Protein AF-A0A3A8YW70-F1 (afdb_monomer_lite)

pLDDT: mean 82.53, std 12.44, range [37.22, 94.88]

Sequence (186 aa):
MQHTHFVSVAGLVTNETGEVLLIKSPNRGWEYPGGMVEVGESLEIALYREIQEETGWFVKETVILDGGNVKIIAYEDRYRDDLIFMILEAKNALGRVPGLNNDLLDIKKNYMENGDMFWLAVDENDRVIGSVGYRSIDGTDEVWLHRLFVKYNHKHEGIGTQLLRTAEAYIKQIGKKTIKIHLGTP

Radius of gyration: 20.73 Å; chains: 1; bounding box: 55×36×53 Å

Foldseek 3Di:
DDDPDWDKAFDFDADPVGDTDWAQDPVPGTGTFITTADPPHDNVRRHQVRCCVRPVDGDPDDDDQLDAPKDKDWDDPVCLVLLLVQVQQQCVVVVHDDDDDVCSNCVCVNAVVQVWTKIFIAGPVRGTQWIKTWADDPPALEIEIDRTTGRPVSPSSCPSVVRVVVRVVVSVVVPRDYYDYDPDDD

Secondary structure (DSSP, 8-state):
---S---B----EE-TT-PEE-EEETTTEEE-S--BPPTT--HHHHHHHHHHHHH-PPPS------SS-PEEEE--GGGHHHHHHHHHHHHHHTT---PPPGGGS-HHHHTGGGT--EEEEE-TTS-EEEEEEEEEPTTSSEEEEEEEEE-GGGTTSSHHHHHHHHHHHHHHHTT--EEEE-----

Structure (mmCIF, N/CA/C/O backbone):
data_AF-A0A3A8YW70-F1
#
_entry.id   AF-A0A3A8YW70-F1
#
loop_
_atom_site.group_PDB
_atom_site.id
_atom_site.type_symbol
_atom_site.label_atom_id
_atom_site.label_alt_id
_atom_site.label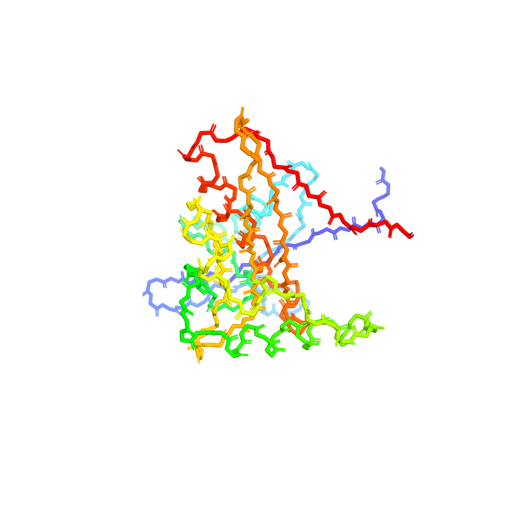_comp_id
_atom_site.label_asym_id
_atom_site.label_entity_id
_atom_site.label_seq_id
_atom_site.pdbx_PDB_ins_code
_atom_site.Cartn_x
_atom_site.Cartn_y
_atom_site.Cartn_z
_atom_site.occupancy
_atom_site.B_iso_or_equiv
_atom_site.auth_seq_id
_atom_site.auth_comp_id
_atom_site.auth_asym_id
_atom_site.auth_atom_id
_atom_site.pdbx_PDB_model_num
ATOM 1 N N . MET A 1 1 ? 34.831 7.210 2.796 1.00 44.62 1 MET A N 1
ATOM 2 C CA . MET A 1 1 ? 33.965 6.442 3.717 1.00 44.62 1 MET A CA 1
ATOM 3 C C . MET A 1 1 ? 33.545 5.174 2.994 1.00 44.62 1 MET A C 1
ATOM 5 O O . MET A 1 1 ? 33.254 5.255 1.812 1.00 44.62 1 MET A O 1
ATOM 9 N N . GLN A 1 2 ? 33.621 4.016 3.647 1.00 46.94 2 GLN A N 1
ATOM 10 C CA . GLN A 1 2 ? 33.307 2.716 3.047 1.00 46.94 2 GLN A CA 1
ATOM 11 C C . GLN A 1 2 ? 31.835 2.403 3.356 1.00 46.94 2 GLN A C 1
ATOM 13 O O . GLN A 1 2 ? 31.483 2.246 4.522 1.00 46.94 2 GLN A O 1
ATOM 18 N N . HIS A 1 3 ? 30.965 2.402 2.343 1.00 48.41 3 HIS A N 1
ATOM 19 C CA . HIS A 1 3 ? 29.540 2.107 2.519 1.00 48.41 3 HIS A CA 1
ATOM 20 C C . HIS A 1 3 ? 29.334 0.588 2.606 1.00 48.41 3 HIS A C 1
ATOM 22 O O . HIS A 1 3 ? 29.803 -0.148 1.743 1.00 48.41 3 HIS A O 1
ATOM 28 N N . THR A 1 4 ? 28.662 0.108 3.657 1.00 62.97 4 THR A N 1
ATOM 29 C CA . THR A 1 4 ? 28.400 -1.327 3.882 1.00 62.97 4 THR A CA 1
ATOM 30 C C . THR A 1 4 ? 27.242 -1.877 3.047 1.00 62.97 4 THR A C 1
ATOM 32 O O . THR A 1 4 ? 27.148 -3.089 2.900 1.00 62.97 4 THR A O 1
ATOM 35 N N . HIS A 1 5 ? 26.388 -1.015 2.484 1.00 70.81 5 HIS A N 1
ATOM 36 C CA . HIS A 1 5 ? 25.268 -1.382 1.612 1.00 70.81 5 HIS A CA 1
ATOM 37 C C . HIS A 1 5 ? 25.021 -0.266 0.588 1.00 70.81 5 HIS A C 1
ATOM 39 O O . HIS A 1 5 ? 25.242 0.907 0.898 1.00 70.81 5 HIS A O 1
ATOM 45 N N . PHE A 1 6 ? 24.546 -0.632 -0.602 1.00 79.69 6 PHE A N 1
ATOM 46 C CA . PHE A 1 6 ? 24.085 0.299 -1.630 1.00 79.69 6 PHE A CA 1
ATOM 47 C C . PHE A 1 6 ? 22.661 -0.062 -2.059 1.00 79.69 6 PHE A C 1
ATOM 49 O O . PHE A 1 6 ? 22.250 -1.219 -1.960 1.00 79.69 6 PHE A O 1
ATOM 56 N N . VAL A 1 7 ? 21.910 0.938 -2.511 1.00 83.56 7 VAL A N 1
ATOM 57 C CA . VAL A 1 7 ? 20.576 0.779 -3.101 1.00 83.56 7 VAL A CA 1
ATOM 58 C C . VAL A 1 7 ? 20.697 1.121 -4.580 1.00 83.56 7 VAL A C 1
ATOM 60 O O . VAL A 1 7 ? 21.421 2.051 -4.930 1.00 83.56 7 VAL A O 1
ATOM 63 N N . SER A 1 8 ? 20.018 0.374 -5.445 1.00 88.12 8 SER A N 1
ATOM 64 C CA . SER A 1 8 ? 20.001 0.619 -6.888 1.00 88.12 8 SER A CA 1
ATOM 65 C C . SER A 1 8 ? 18.578 0.676 -7.428 1.00 88.12 8 SER A C 1
ATOM 67 O O . SER A 1 8 ? 17.677 0.044 -6.873 1.00 88.12 8 SER A O 1
ATOM 69 N N . VAL A 1 9 ? 18.400 1.384 -8.536 1.00 88.94 9 VAL A N 1
ATOM 70 C CA . VAL A 1 9 ? 17.141 1.520 -9.279 1.00 88.94 9 VAL A CA 1
ATOM 71 C C . VAL A 1 9 ? 17.325 1.034 -10.716 1.00 88.94 9 VAL A C 1
ATOM 73 O O . VAL A 1 9 ? 18.433 1.074 -11.241 1.00 88.94 9 VAL A O 1
ATOM 76 N N . ALA A 1 10 ? 16.250 0.566 -11.350 1.00 90.31 10 ALA A N 1
ATOM 77 C CA . ALA A 1 10 ? 16.227 0.187 -12.763 1.00 90.31 10 ALA A CA 1
ATOM 78 C C . ALA A 1 10 ? 14.876 0.564 -13.385 1.00 90.31 10 ALA A C 1
ATOM 80 O O . ALA A 1 10 ? 13.839 0.418 -12.734 1.00 90.31 10 ALA A O 1
ATOM 81 N N . GLY A 1 11 ? 14.888 1.053 -14.626 1.00 88.81 11 GLY A N 1
ATOM 82 C CA . GLY A 1 11 ? 13.710 1.600 -15.300 1.00 88.81 11 GLY A CA 1
ATOM 83 C C . GLY A 1 11 ? 13.279 0.796 -16.519 1.00 88.81 11 GLY A C 1
ATOM 84 O O . GLY A 1 11 ? 14.028 0.676 -17.485 1.00 88.81 11 GLY A O 1
ATOM 85 N N . LEU A 1 12 ? 12.032 0.320 -16.523 1.00 89.06 12 LEU A N 1
ATOM 86 C CA . LEU A 1 12 ? 11.361 -0.135 -17.742 1.00 89.06 12 LEU A CA 1
ATOM 87 C C . LEU A 1 12 ? 10.753 1.083 -18.444 1.00 89.06 12 LEU A C 1
ATOM 89 O O . LEU A 1 12 ? 9.680 1.551 -18.068 1.00 89.06 12 LEU A O 1
ATOM 93 N N . VAL A 1 13 ? 11.439 1.604 -19.457 1.00 89.94 13 VAL A N 1
ATOM 94 C CA . VAL A 1 13 ? 10.969 2.767 -20.220 1.00 89.94 13 VAL A CA 1
ATOM 95 C C . VAL A 1 13 ? 10.385 2.294 -21.542 1.00 89.94 13 VAL A C 1
ATOM 97 O O . VAL A 1 13 ? 11.015 1.508 -22.250 1.00 89.94 13 VAL A O 1
ATOM 100 N N . THR A 1 14 ? 9.194 2.786 -21.880 1.00 89.94 14 THR A N 1
ATOM 101 C CA . THR A 1 14 ? 8.543 2.520 -23.167 1.00 89.94 14 THR A CA 1
ATOM 102 C C . THR A 1 14 ? 8.240 3.815 -23.905 1.00 89.94 14 THR A C 1
ATOM 104 O O . THR A 1 14 ? 8.029 4.858 -23.286 1.00 89.94 14 THR A O 1
ATOM 107 N N . ASN A 1 15 ? 8.245 3.763 -25.235 1.00 87.25 15 ASN A N 1
ATOM 108 C CA . ASN A 1 15 ? 7.716 4.844 -26.063 1.00 87.25 15 ASN A CA 1
ATOM 109 C C . ASN A 1 15 ? 6.218 4.638 -26.367 1.00 87.25 15 ASN A C 1
ATOM 111 O O . ASN A 1 15 ? 5.610 3.643 -25.974 1.00 87.25 15 ASN A O 1
ATOM 115 N N . GLU A 1 16 ? 5.622 5.573 -27.110 1.00 85.50 16 GLU A N 1
ATOM 116 C CA . GLU A 1 16 ? 4.197 5.548 -27.482 1.00 85.50 16 GLU A CA 1
ATOM 117 C C . GLU A 1 16 ? 3.803 4.330 -28.338 1.00 85.50 16 GLU A C 1
ATOM 119 O O . GLU A 1 16 ? 2.628 3.972 -28.399 1.00 85.50 16 GLU A O 1
ATOM 124 N N . THR A 1 17 ? 4.769 3.668 -28.981 1.00 90.62 17 THR A N 1
ATOM 125 C CA . THR A 1 17 ? 4.544 2.454 -29.778 1.00 90.62 17 THR A CA 1
ATOM 126 C C . THR A 1 17 ? 4.772 1.165 -28.984 1.00 90.62 17 THR A C 1
ATOM 128 O O . THR A 1 17 ? 4.646 0.078 -29.544 1.00 90.62 17 THR A O 1
ATOM 131 N N . GLY A 1 18 ? 5.085 1.265 -27.687 1.00 85.25 18 GLY A N 1
ATOM 132 C CA . GLY A 1 18 ? 5.322 0.125 -26.799 1.00 85.25 18 GLY A CA 1
ATOM 133 C C . GLY A 1 18 ? 6.709 -0.510 -26.932 1.00 85.25 18 GLY A C 1
ATOM 134 O O . GLY A 1 18 ? 6.926 -1.610 -26.426 1.00 85.25 18 GLY A O 1
ATOM 135 N N . GLU A 1 19 ? 7.654 0.148 -27.603 1.00 91.25 19 GLU A N 1
ATOM 136 C CA . GLU A 1 19 ? 9.036 -0.324 -27.692 1.00 91.25 19 GLU A CA 1
ATOM 137 C C . GLU A 1 19 ? 9.779 -0.007 -26.394 1.00 91.25 19 GLU A C 1
ATOM 139 O O . GLU A 1 19 ? 9.619 1.074 -25.827 1.00 91.25 19 GLU A O 1
ATOM 144 N N . VAL A 1 20 ? 10.603 -0.948 -25.936 1.00 92.75 20 VAL A N 1
ATOM 145 C CA . VAL A 1 20 ? 11.325 -0.850 -24.663 1.00 92.75 20 VAL A CA 1
ATOM 146 C C . VAL A 1 20 ? 12.726 -0.285 -24.882 1.00 92.75 20 VAL A C 1
ATOM 148 O O . VAL A 1 20 ? 13.477 -0.776 -25.727 1.00 92.75 20 VAL A O 1
ATOM 151 N N . LEU A 1 21 ? 13.103 0.710 -24.081 1.00 92.38 21 LEU A N 1
ATOM 152 C CA . LEU A 1 21 ? 14.462 1.241 -24.048 1.00 92.38 21 LEU A CA 1
ATOM 153 C C . LEU A 1 21 ? 15.376 0.293 -23.268 1.00 92.38 21 LEU A C 1
ATOM 155 O O . LEU A 1 21 ? 15.145 0.013 -22.092 1.00 92.38 21 LEU A O 1
ATOM 159 N N . LEU A 1 22 ? 16.439 -0.161 -23.925 1.00 93.75 22 LEU A N 1
ATOM 160 C CA . LEU A 1 22 ? 17.493 -0.974 -23.327 1.00 93.75 22 LEU A CA 1
ATOM 161 C C . LEU A 1 22 ? 18.852 -0.341 -23.615 1.00 93.75 22 LEU A C 1
ATOM 163 O O . LEU A 1 22 ? 19.091 0.175 -24.709 1.00 93.75 22 LEU A O 1
ATOM 167 N N . ILE A 1 23 ? 19.759 -0.445 -22.653 1.00 93.06 23 ILE A N 1
ATOM 168 C CA . ILE A 1 23 ? 21.172 -0.110 -22.816 1.00 93.06 23 ILE A CA 1
ATOM 169 C C . ILE A 1 23 ? 21.973 -1.378 -23.087 1.00 93.06 23 ILE A C 1
ATOM 171 O O . ILE A 1 23 ? 21.606 -2.464 -22.643 1.00 93.06 23 ILE A O 1
ATOM 175 N N . LYS A 1 24 ? 23.075 -1.268 -23.834 1.00 91.81 24 LYS A N 1
ATOM 176 C CA . LYS A 1 24 ? 23.953 -2.411 -24.111 1.00 91.81 24 LYS A CA 1
ATOM 177 C C . LYS A 1 24 ? 25.261 -2.280 -23.345 1.00 91.81 24 LYS A C 1
ATOM 179 O O . LYS A 1 24 ? 26.203 -1.637 -23.806 1.00 91.81 24 LYS A O 1
ATOM 184 N N . SER A 1 25 ? 25.332 -2.957 -22.211 1.00 86.56 25 SER A N 1
ATOM 185 C CA . SER A 1 25 ? 26.530 -3.059 -21.391 1.00 86.56 25 SER A CA 1
ATOM 186 C C . SER A 1 25 ? 27.586 -3.940 -22.075 1.00 86.56 25 SER A C 1
ATOM 188 O O . SER A 1 25 ? 27.266 -5.060 -22.488 1.00 86.56 25 SER A O 1
ATOM 190 N N . PRO A 1 26 ? 28.866 -3.516 -22.143 1.00 84.38 26 PRO A N 1
ATOM 191 C CA . PRO A 1 26 ? 29.936 -4.274 -22.803 1.00 84.38 26 PRO A CA 1
ATOM 192 C C . PRO A 1 26 ? 30.100 -5.711 -22.290 1.00 84.38 26 PRO A C 1
ATOM 194 O O . PRO A 1 26 ? 30.395 -6.613 -23.068 1.00 84.38 26 PRO A O 1
ATOM 197 N N . ASN A 1 27 ? 29.877 -5.921 -20.988 1.00 84.69 27 ASN A N 1
ATOM 198 C CA . ASN A 1 27 ? 30.109 -7.206 -20.322 1.00 84.69 27 ASN A CA 1
ATOM 199 C C . ASN A 1 27 ? 28.827 -8.005 -20.047 1.00 84.69 27 ASN A C 1
ATOM 201 O O . ASN A 1 27 ? 28.900 -9.214 -19.849 1.00 84.69 27 ASN A O 1
ATOM 205 N N . ARG A 1 28 ? 27.667 -7.340 -19.988 1.00 82.88 28 ARG A N 1
ATOM 206 C CA . ARG A 1 28 ? 26.403 -7.939 -19.524 1.00 82.88 28 ARG A CA 1
ATOM 207 C C . ARG A 1 28 ? 25.332 -8.046 -20.612 1.00 82.88 28 ARG A C 1
ATOM 209 O O . ARG A 1 28 ? 24.345 -8.747 -20.429 1.00 82.88 28 ARG A O 1
ATOM 216 N N . GLY A 1 29 ? 25.552 -7.431 -21.775 1.00 91.88 29 GLY A N 1
ATOM 217 C CA . GLY A 1 29 ? 24.578 -7.434 -22.862 1.00 91.88 29 GLY A CA 1
ATOM 218 C C . GLY A 1 29 ? 23.505 -6.367 -22.668 1.00 91.88 29 GLY A C 1
ATOM 219 O O . GLY A 1 29 ? 23.807 -5.273 -22.204 1.00 91.88 29 GLY A O 1
ATOM 220 N N . TRP A 1 30 ? 22.280 -6.656 -23.101 1.00 92.56 30 TRP A N 1
ATOM 221 C CA . TRP A 1 30 ? 21.169 -5.708 -23.029 1.00 92.56 30 TRP A CA 1
ATOM 222 C C . TRP A 1 30 ? 20.559 -5.673 -21.627 1.00 92.56 30 TRP A C 1
ATOM 224 O O . TRP A 1 30 ? 20.210 -6.719 -21.084 1.00 92.56 30 TRP A O 1
ATOM 234 N N . GLU A 1 31 ? 20.413 -4.478 -21.068 1.00 91.81 31 GLU A N 1
ATOM 235 C CA . GLU A 1 31 ? 19.933 -4.232 -19.708 1.00 91.81 31 GLU A CA 1
ATOM 236 C C . GLU A 1 31 ? 18.964 -3.048 -19.687 1.00 91.81 31 GLU A C 1
ATOM 238 O O . GLU A 1 31 ? 18.952 -2.218 -20.598 1.00 91.81 31 GLU A O 1
ATOM 243 N N . TYR A 1 32 ? 18.156 -2.963 -18.634 1.00 93.06 32 TYR A N 1
ATOM 244 C CA . TYR A 1 32 ? 17.397 -1.751 -18.352 1.00 93.06 32 TYR A CA 1
ATOM 245 C C . TYR A 1 32 ? 18.340 -0.644 -17.876 1.00 93.06 32 TYR A C 1
ATOM 247 O O . TYR A 1 32 ? 19.285 -0.955 -17.147 1.00 93.06 32 TYR A O 1
ATOM 255 N N . PRO A 1 33 ? 18.083 0.622 -18.245 1.00 92.75 33 PRO A N 1
ATOM 256 C CA . PRO A 1 33 ? 18.826 1.739 -17.686 1.00 92.75 33 PRO A CA 1
ATOM 257 C C . PRO A 1 33 ? 18.596 1.846 -16.175 1.00 92.75 33 PRO A C 1
ATOM 259 O O . PRO A 1 33 ? 17.486 1.589 -15.684 1.00 92.75 33 PRO A O 1
ATOM 262 N N . GLY A 1 34 ? 19.629 2.234 -15.440 1.00 92.62 34 GLY A N 1
ATOM 263 C CA . GLY A 1 34 ? 19.559 2.386 -13.994 1.00 92.62 34 GLY A CA 1
ATOM 264 C C . GLY A 1 34 ? 20.890 2.177 -13.286 1.00 92.62 34 GLY A C 1
ATOM 265 O O . GLY A 1 34 ? 21.808 1.537 -13.792 1.00 92.62 34 GLY A O 1
ATOM 266 N N . GLY A 1 35 ? 20.959 2.658 -12.050 1.00 91.12 35 GLY A N 1
ATOM 267 C CA . GLY A 1 35 ? 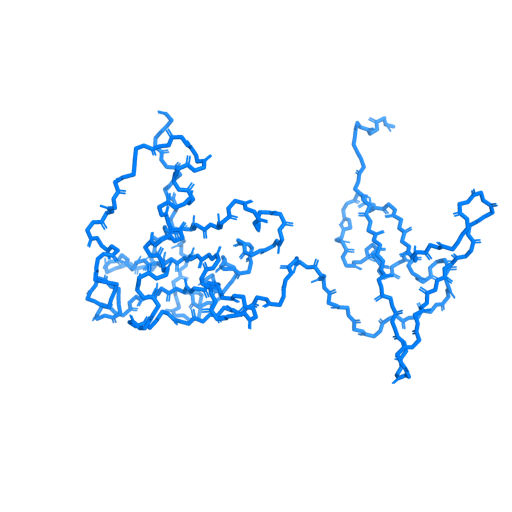22.193 2.639 -11.285 1.00 91.12 35 GLY A CA 1
ATOM 268 C C . GLY A 1 35 ? 21.983 2.888 -9.804 1.00 91.12 35 GLY A C 1
ATOM 269 O O . GLY A 1 35 ? 20.952 2.528 -9.226 1.00 91.12 35 GLY A O 1
ATOM 270 N N . MET A 1 36 ? 23.019 3.408 -9.156 1.00 91.94 36 MET A N 1
ATOM 271 C CA . MET A 1 36 ? 23.069 3.509 -7.702 1.00 91.94 36 MET A CA 1
ATOM 272 C C . MET A 1 36 ? 22.343 4.765 -7.226 1.00 91.94 36 MET A C 1
ATOM 274 O O . MET A 1 36 ? 22.518 5.846 -7.773 1.00 91.94 36 MET A O 1
ATOM 278 N N . VAL A 1 37 ? 21.562 4.628 -6.160 1.00 91.69 37 VAL A N 1
ATOM 279 C CA . VAL A 1 37 ? 20.924 5.769 -5.501 1.00 91.69 37 VAL A CA 1
ATOM 280 C C . VAL A 1 37 ? 21.975 6.511 -4.685 1.00 91.69 37 VAL A C 1
ATOM 282 O O . VAL A 1 37 ? 22.646 5.910 -3.836 1.00 91.69 37 VAL A O 1
ATOM 285 N N . GLU A 1 38 ? 22.114 7.814 -4.921 1.00 90.56 38 GLU A N 1
ATOM 286 C CA . GLU A 1 38 ? 23.044 8.644 -4.164 1.00 90.56 38 GLU A CA 1
ATOM 287 C C . GLU A 1 38 ? 22.498 8.996 -2.771 1.00 90.56 38 GLU A C 1
ATOM 289 O O . GLU A 1 38 ? 21.295 8.982 -2.496 1.00 90.56 38 GLU A O 1
ATOM 294 N N . VAL A 1 39 ? 23.402 9.308 -1.838 1.00 86.75 39 VAL A N 1
ATOM 295 C CA . VAL A 1 39 ? 23.014 9.628 -0.459 1.00 86.75 39 VAL A CA 1
ATOM 296 C C . VAL A 1 39 ? 22.222 10.935 -0.430 1.00 86.75 39 VAL A C 1
ATOM 298 O O . VAL A 1 39 ? 22.743 11.993 -0.765 1.00 86.75 39 VAL A O 1
ATOM 301 N N . GLY A 1 40 ? 20.983 10.862 0.060 1.00 84.81 40 GLY A N 1
ATOM 302 C CA . GLY A 1 40 ? 20.080 12.013 0.157 1.00 84.81 40 GLY A CA 1
ATOM 303 C C . GLY A 1 40 ? 19.165 12.194 -1.056 1.00 84.81 40 GLY A C 1
ATOM 304 O O . GLY A 1 40 ? 18.328 13.094 -1.040 1.00 84.81 40 GLY A O 1
ATOM 305 N N . GLU A 1 41 ? 19.281 11.333 -2.067 1.00 84.56 41 GLU A N 1
ATOM 306 C CA . GLU A 1 41 ? 18.411 11.302 -3.241 1.00 84.56 41 GLU A CA 1
ATOM 307 C C . GLU A 1 41 ? 17.195 10.379 -3.008 1.00 84.56 41 GLU A C 1
ATOM 309 O O . GLU A 1 41 ? 17.265 9.413 -2.242 1.00 84.56 41 GLU A O 1
ATOM 314 N N . SER A 1 42 ? 16.054 10.671 -3.645 1.00 83.50 42 SER A N 1
ATOM 315 C CA . SER A 1 42 ? 14.915 9.741 -3.674 1.00 83.50 42 SER A CA 1
ATOM 316 C C . SER A 1 42 ? 15.085 8.708 -4.795 1.00 83.50 42 SER A C 1
ATOM 318 O O . SER A 1 42 ? 15.795 8.957 -5.765 1.00 83.50 42 SER A O 1
ATOM 320 N N . LEU A 1 43 ? 14.396 7.562 -4.707 1.00 85.00 43 LEU A N 1
ATOM 321 C CA . LEU A 1 43 ? 14.444 6.528 -5.756 1.00 85.00 43 LEU A CA 1
ATOM 322 C C . LEU A 1 43 ? 14.028 7.069 -7.132 1.00 85.00 43 LEU A C 1
ATOM 324 O O . LEU A 1 43 ? 14.610 6.700 -8.144 1.00 85.00 43 LEU A O 1
ATOM 328 N N . GLU A 1 44 ? 13.027 7.950 -7.158 1.00 84.81 44 GLU A N 1
ATOM 329 C CA . GLU A 1 44 ? 12.528 8.572 -8.386 1.00 84.81 44 GLU A CA 1
ATOM 330 C C . GLU A 1 44 ? 13.582 9.489 -9.002 1.00 84.81 44 GLU A C 1
ATOM 332 O O . GLU A 1 44 ? 13.864 9.378 -10.191 1.00 84.81 44 GLU A O 1
ATOM 337 N N . ILE A 1 45 ? 14.192 10.365 -8.194 1.00 89.31 45 ILE A N 1
ATOM 338 C CA . ILE A 1 45 ? 15.217 11.298 -8.678 1.00 89.31 45 ILE A CA 1
ATOM 339 C C . ILE A 1 45 ? 16.426 10.508 -9.195 1.00 89.31 45 ILE A C 1
ATOM 341 O O . ILE A 1 45 ? 16.858 10.762 -10.319 1.00 89.31 45 ILE A O 1
ATOM 345 N N . ALA A 1 46 ? 16.869 9.485 -8.453 1.00 91.88 46 ALA A N 1
ATOM 346 C CA . ALA A 1 46 ? 17.952 8.604 -8.881 1.00 91.88 46 ALA A CA 1
ATOM 347 C C . ALA A 1 46 ? 17.628 7.920 -10.211 1.00 91.88 46 ALA A C 1
ATOM 349 O O . ALA A 1 46 ? 18.456 7.892 -11.112 1.00 91.88 46 ALA A O 1
ATOM 350 N N . LEU A 1 47 ? 16.405 7.410 -10.375 1.00 91.31 47 LEU A N 1
ATOM 351 C CA . LEU A 1 47 ? 16.006 6.730 -11.602 1.00 91.31 47 LEU A CA 1
ATOM 352 C C . LEU A 1 47 ? 15.983 7.682 -12.805 1.00 91.31 47 LEU A C 1
ATOM 354 O O . LEU A 1 47 ? 16.495 7.331 -13.867 1.00 91.31 47 LEU A O 1
ATOM 358 N N . TYR A 1 48 ? 15.429 8.887 -12.646 1.00 91.62 48 TYR A N 1
ATOM 359 C CA . TYR A 1 48 ? 15.439 9.897 -13.706 1.00 91.62 48 TYR A CA 1
ATOM 360 C C . TYR A 1 48 ? 16.862 10.301 -14.091 1.00 91.62 48 TYR A C 1
ATOM 362 O O . TYR A 1 48 ? 17.159 10.395 -15.284 1.00 91.62 48 TYR A O 1
ATOM 370 N N . ARG A 1 49 ? 17.732 10.511 -13.096 1.00 94.06 49 ARG A N 1
ATOM 371 C CA . ARG A 1 49 ? 19.138 10.860 -13.301 1.00 94.06 49 ARG A CA 1
ATOM 372 C C . ARG A 1 49 ? 19.874 9.755 -14.058 1.00 94.06 49 ARG A C 1
ATOM 374 O O . ARG A 1 49 ? 20.449 10.037 -15.102 1.00 94.06 49 ARG A O 1
ATOM 381 N N . GLU A 1 50 ? 19.798 8.511 -13.591 1.00 94.88 50 GLU A N 1
ATOM 382 C CA . GLU A 1 50 ? 20.484 7.368 -14.212 1.00 94.88 50 GLU A CA 1
ATOM 383 C C . GLU A 1 50 ? 20.018 7.144 -15.660 1.00 94.88 50 GLU A C 1
ATOM 385 O O . GLU A 1 50 ? 20.837 7.012 -16.566 1.00 94.88 50 GLU A O 1
ATOM 390 N N . ILE A 1 51 ? 18.705 7.197 -15.927 1.00 93.38 51 ILE A N 1
ATOM 391 C CA . ILE A 1 51 ? 18.186 7.071 -17.300 1.00 93.38 51 ILE A CA 1
ATOM 392 C C . ILE A 1 51 ? 18.715 8.202 -18.184 1.00 93.38 51 ILE A C 1
ATOM 394 O O . ILE A 1 51 ? 19.112 7.959 -19.327 1.00 93.38 51 ILE A O 1
ATOM 398 N N . GLN A 1 52 ? 18.725 9.435 -17.680 1.00 93.75 52 GLN A N 1
ATOM 399 C CA . GLN A 1 52 ? 19.236 10.572 -18.432 1.00 93.75 52 GLN A CA 1
ATOM 400 C C . GLN A 1 52 ? 20.739 10.432 -18.715 1.00 93.75 52 GLN A C 1
ATOM 402 O O . GLN A 1 52 ? 21.163 10.688 -19.841 1.00 93.75 52 GLN A O 1
ATOM 407 N N . GLU A 1 53 ? 21.534 10.020 -17.731 1.00 93.00 53 GLU A N 1
ATOM 408 C CA . GLU A 1 53 ? 22.986 9.856 -17.853 1.00 93.00 53 GLU A CA 1
ATOM 409 C C . GLU A 1 53 ? 23.363 8.732 -18.827 1.00 93.00 53 GLU A C 1
ATOM 411 O O . GLU A 1 53 ? 24.251 8.917 -19.663 1.00 93.00 53 GLU A O 1
ATOM 416 N N . GLU A 1 54 ? 22.669 7.593 -18.773 1.00 93.12 54 GLU A N 1
ATOM 417 C CA . GLU A 1 54 ? 22.990 6.427 -19.604 1.00 93.12 54 GLU A CA 1
ATOM 418 C C . GLU A 1 54 ? 22.406 6.505 -21.019 1.00 93.12 54 GLU A C 1
ATOM 420 O O . GLU A 1 54 ? 22.963 5.921 -21.953 1.00 93.12 54 GLU A O 1
ATOM 425 N N . THR A 1 55 ? 21.277 7.198 -21.196 1.00 91.19 55 THR A N 1
ATOM 426 C CA . THR A 1 55 ? 20.511 7.155 -22.455 1.00 91.19 55 THR A CA 1
ATOM 427 C C . THR A 1 55 ? 20.339 8.515 -23.130 1.00 91.19 55 THR A C 1
ATOM 429 O O . THR A 1 55 ? 20.052 8.564 -24.327 1.00 91.19 55 THR A O 1
ATOM 432 N N . GLY A 1 56 ? 20.507 9.620 -22.398 1.00 92.31 56 GLY A N 1
ATOM 433 C CA . GLY A 1 56 ? 20.259 10.985 -22.873 1.00 92.31 56 GLY A CA 1
ATOM 434 C C . GLY A 1 56 ? 18.780 11.383 -22.951 1.00 92.31 56 GLY A C 1
ATOM 435 O O . GLY A 1 56 ? 18.477 12.504 -23.366 1.00 92.31 56 GLY A O 1
ATOM 436 N N . TRP A 1 57 ? 17.852 10.500 -22.572 1.00 89.62 57 TRP A N 1
ATOM 437 C CA . TRP A 1 57 ? 16.413 10.740 -22.678 1.00 89.62 57 TRP A CA 1
ATOM 438 C C . TRP A 1 57 ? 15.800 11.252 -21.376 1.00 89.62 57 TRP A C 1
ATOM 440 O O . TRP A 1 57 ? 16.208 10.883 -20.279 1.00 89.62 57 TRP A O 1
ATOM 450 N N . PHE A 1 58 ? 14.755 12.068 -21.520 1.00 87.88 58 PHE A N 1
ATOM 451 C CA . PHE A 1 58 ? 13.923 12.518 -20.409 1.00 87.88 58 PHE A CA 1
ATOM 452 C C . PHE A 1 58 ? 12.644 11.689 -20.350 1.00 87.88 58 PHE A C 1
ATOM 454 O O . PHE A 1 58 ? 11.862 11.668 -21.304 1.00 87.88 58 PHE A O 1
ATOM 461 N N . VAL A 1 59 ? 12.414 11.039 -19.214 1.00 85.75 59 VAL A N 1
ATOM 462 C CA . VAL A 1 59 ? 11.175 10.306 -18.945 1.00 85.75 59 VAL A CA 1
ATOM 463 C C . VAL A 1 59 ? 10.131 11.287 -18.422 1.00 85.75 59 VAL A C 1
ATOM 465 O O . VAL A 1 59 ? 10.392 12.040 -17.488 1.00 85.75 59 VAL A O 1
ATOM 468 N N . LYS A 1 60 ? 8.953 11.309 -19.052 1.00 75.19 60 LYS A N 1
ATOM 469 C CA . LYS A 1 60 ? 7.871 12.241 -18.692 1.00 75.19 60 LYS A CA 1
ATOM 470 C C . LYS A 1 60 ? 7.046 11.761 -17.501 1.00 75.19 60 LYS A C 1
ATOM 472 O O . LYS A 1 60 ? 6.595 12.581 -16.711 1.00 75.19 60 LYS A O 1
ATOM 477 N N . GLU A 1 61 ? 6.845 10.453 -17.392 1.00 68.44 61 GLU A N 1
ATOM 478 C CA . GLU A 1 61 ? 6.007 9.830 -16.373 1.00 68.44 61 GLU A CA 1
ATOM 479 C C . GLU A 1 61 ? 6.664 8.529 -15.919 1.00 68.44 61 GLU A C 1
ATOM 481 O O . GLU A 1 61 ? 7.088 7.724 -16.747 1.00 68.44 61 GLU A O 1
ATOM 486 N N . THR A 1 62 ? 6.746 8.328 -14.606 1.00 64.25 62 THR A N 1
ATOM 487 C CA . THR A 1 62 ? 7.242 7.084 -14.014 1.00 64.25 62 THR A CA 1
ATOM 488 C C . THR A 1 62 ? 6.179 6.519 -13.097 1.00 64.25 62 THR A C 1
ATOM 490 O O . THR A 1 62 ? 5.641 7.224 -12.244 1.00 64.25 62 THR A O 1
ATOM 493 N N . VAL A 1 63 ? 5.918 5.225 -13.245 1.00 59.03 63 VAL A N 1
ATOM 494 C CA . VAL A 1 63 ? 5.198 4.434 -12.252 1.00 59.03 63 VAL A CA 1
ATOM 495 C C . VAL A 1 63 ? 6.241 3.587 -11.543 1.00 59.03 63 VAL A C 1
ATOM 497 O O . VAL A 1 63 ? 6.935 2.796 -12.181 1.00 59.03 63 VAL A O 1
ATOM 500 N N . ILE A 1 64 ? 6.375 3.757 -10.228 1.00 59.88 64 ILE A N 1
ATOM 501 C CA . ILE A 1 64 ? 7.127 2.791 -9.429 1.00 59.88 64 ILE A CA 1
ATOM 502 C C . ILE A 1 64 ? 6.326 1.496 -9.489 1.00 59.88 64 ILE A C 1
ATOM 504 O O . ILE A 1 64 ? 5.187 1.452 -9.023 1.00 59.88 64 ILE A O 1
ATOM 508 N N . LEU A 1 65 ? 6.910 0.460 -10.093 1.00 53.88 65 LEU A N 1
ATOM 509 C CA . LEU A 1 65 ? 6.362 -0.892 -10.074 1.00 53.88 65 LEU A CA 1
ATOM 510 C C . LEU A 1 65 ? 6.560 -1.481 -8.670 1.00 53.88 65 LEU A C 1
ATOM 512 O O . LEU A 1 65 ? 7.350 -2.396 -8.456 1.00 53.88 65 LEU A O 1
ATOM 516 N N . ASP A 1 66 ? 5.855 -0.911 -7.699 1.00 51.19 66 ASP A N 1
ATOM 517 C CA . ASP A 1 66 ? 5.541 -1.571 -6.442 1.00 51.19 66 ASP A CA 1
ATOM 518 C C . ASP A 1 66 ? 4.602 -2.727 -6.820 1.00 51.19 66 ASP A C 1
ATOM 520 O O . ASP A 1 66 ? 3.532 -2.492 -7.374 1.00 51.19 66 ASP A O 1
ATOM 524 N N . GLY A 1 67 ? 5.082 -3.965 -6.671 1.00 45.69 67 GLY A N 1
ATOM 525 C CA . GLY A 1 67 ? 4.500 -5.174 -7.260 1.00 45.69 67 GLY A CA 1
ATOM 526 C C . GLY A 1 67 ? 2.962 -5.264 -7.293 1.00 45.69 67 GLY A C 1
ATOM 527 O O . GLY A 1 67 ? 2.260 -5.017 -6.315 1.00 45.69 67 GLY A O 1
ATOM 528 N N . GLY A 1 68 ? 2.462 -5.681 -8.460 1.00 54.72 68 GLY A N 1
ATOM 529 C CA . GLY A 1 68 ? 1.057 -5.997 -8.716 1.00 54.72 68 GLY A CA 1
ATOM 530 C C . GLY A 1 68 ? 0.180 -4.783 -9.040 1.00 54.72 68 GLY A C 1
ATOM 531 O O . GLY A 1 68 ? 0.285 -3.723 -8.432 1.00 54.72 68 GLY A O 1
ATOM 532 N N . ASN A 1 69 ? -0.750 -4.943 -9.988 1.00 66.38 69 ASN A N 1
ATOM 533 C CA . ASN A 1 69 ? -1.861 -4.004 -10.170 1.00 66.38 69 ASN A CA 1
ATOM 534 C C . ASN A 1 69 ? -2.799 -4.104 -8.960 1.00 66.38 69 ASN A C 1
ATOM 536 O O . ASN A 1 69 ? -3.792 -4.831 -8.984 1.00 66.38 69 ASN A O 1
ATOM 540 N N . VAL A 1 70 ? -2.458 -3.402 -7.885 1.00 79.19 70 VAL A N 1
ATOM 541 C CA . VAL A 1 70 ? -3.213 -3.420 -6.635 1.00 79.19 70 VAL A CA 1
ATOM 542 C C . VAL A 1 70 ? -4.128 -2.210 -6.582 1.00 79.19 70 VAL A C 1
ATOM 544 O O . VAL A 1 70 ? -3.698 -1.072 -6.766 1.00 79.19 70 VAL A O 1
ATOM 547 N N . LYS A 1 71 ? -5.411 -2.446 -6.317 1.00 89.31 71 LYS A N 1
ATOM 548 C CA . LYS A 1 71 ? -6.391 -1.380 -6.097 1.00 89.31 71 LYS A CA 1
ATOM 549 C C . LYS A 1 71 ? -6.665 -1.257 -4.609 1.00 89.31 71 LYS A C 1
ATOM 551 O O . LYS A 1 71 ? -6.962 -2.250 -3.949 1.00 89.31 71 LYS A O 1
ATOM 556 N N . ILE A 1 72 ? -6.605 -0.033 -4.089 1.00 91.06 72 ILE A N 1
ATOM 557 C CA . ILE A 1 72 ? -7.057 0.253 -2.728 1.00 91.06 72 ILE A CA 1
ATOM 558 C C . ILE A 1 72 ? -8.524 0.667 -2.783 1.00 91.06 72 ILE A C 1
ATOM 560 O O . ILE A 1 72 ? -8.872 1.662 -3.419 1.00 91.06 72 ILE A O 1
ATOM 564 N N . ILE A 1 73 ? -9.381 -0.098 -2.118 1.00 93.06 73 ILE A N 1
ATOM 565 C CA . ILE A 1 73 ? -10.829 0.118 -2.079 1.00 93.06 73 ILE A CA 1
ATOM 566 C C . ILE A 1 73 ? -11.307 0.253 -0.635 1.00 93.06 73 ILE A C 1
ATOM 568 O O . ILE A 1 73 ? -10.673 -0.258 0.290 1.00 93.06 73 ILE A O 1
ATOM 572 N N . ALA A 1 74 ? -12.428 0.941 -0.423 1.00 92.62 74 ALA A N 1
ATOM 573 C CA . ALA A 1 74 ? -13.130 0.860 0.854 1.00 92.62 74 ALA A CA 1
ATOM 574 C C . ALA A 1 74 ? -13.708 -0.554 1.028 1.00 92.62 74 ALA A C 1
ATOM 576 O O . ALA A 1 74 ? -14.067 -1.208 0.051 1.00 92.62 74 ALA A O 1
ATOM 577 N N . TYR A 1 75 ? -13.777 -1.036 2.265 1.00 92.38 75 TYR A N 1
ATOM 578 C CA . TYR A 1 75 ? -14.332 -2.354 2.554 1.00 92.38 75 TYR A CA 1
ATOM 579 C C . TYR A 1 75 ? -15.807 -2.453 2.135 1.00 92.38 75 TYR A C 1
ATOM 581 O O . TYR A 1 75 ? -16.603 -1.549 2.370 1.00 92.38 75 TYR A O 1
ATOM 589 N N . GLU A 1 76 ? -16.184 -3.606 1.593 1.00 89.25 76 GLU A N 1
ATOM 590 C CA . GLU A 1 76 ? -17.571 -3.974 1.322 1.00 89.25 76 GLU A CA 1
ATOM 591 C C . GLU A 1 76 ? -17.827 -5.388 1.847 1.00 89.25 76 GLU A C 1
ATOM 593 O O . GLU A 1 76 ? -16.934 -6.238 1.818 1.00 89.25 76 GLU A O 1
ATOM 598 N N . ASP A 1 77 ? -19.063 -5.677 2.269 1.00 88.69 77 ASP A N 1
ATOM 599 C CA . ASP A 1 77 ? -19.421 -6.970 2.873 1.00 88.69 77 ASP A CA 1
ATOM 600 C C . ASP A 1 77 ? -19.142 -8.171 1.953 1.00 88.69 77 ASP A C 1
ATOM 602 O O . ASP A 1 77 ? -18.885 -9.273 2.438 1.00 88.69 77 ASP A O 1
ATOM 606 N N . ARG A 1 78 ? -19.103 -7.959 0.629 1.00 90.81 78 ARG A N 1
ATOM 607 C CA . ARG A 1 78 ? -18.741 -8.994 -0.354 1.00 90.81 78 ARG A CA 1
ATOM 608 C C . ARG A 1 78 ? -17.319 -9.541 -0.177 1.00 90.81 78 ARG A C 1
ATOM 610 O O . ARG A 1 78 ? -17.056 -10.667 -0.582 1.00 90.81 78 ARG A O 1
ATOM 617 N N . TYR A 1 79 ? -16.421 -8.773 0.442 1.00 91.25 79 TYR A N 1
ATOM 618 C CA . TYR A 1 79 ? -15.025 -9.154 0.682 1.00 91.25 79 TYR A CA 1
ATOM 619 C C . TYR A 1 79 ? -14.778 -9.741 2.074 1.00 91.25 79 TYR A C 1
ATOM 621 O O . TYR A 1 79 ? -13.634 -10.051 2.410 1.00 91.25 79 TYR A O 1
ATOM 629 N N . ARG A 1 80 ? -15.819 -9.889 2.904 1.00 89.25 80 ARG A N 1
ATOM 630 C CA . 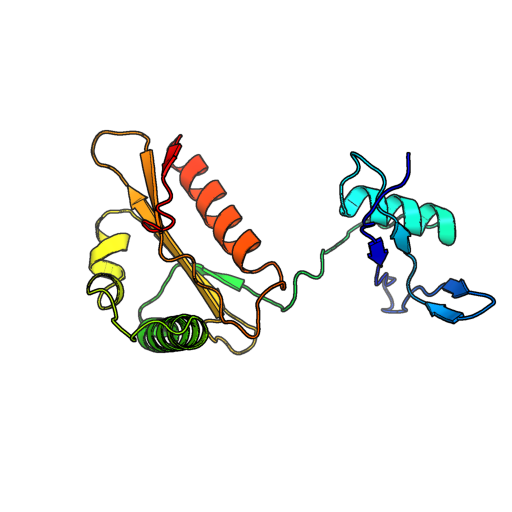ARG A 1 80 ? -15.694 -10.334 4.300 1.00 89.25 80 ARG A CA 1
ATOM 631 C C . ARG A 1 80 ? -14.922 -11.642 4.435 1.00 89.25 80 ARG A C 1
ATOM 633 O O . ARG A 1 80 ? -13.965 -11.711 5.202 1.00 89.25 80 ARG A O 1
ATOM 640 N N . ASP A 1 81 ? -15.332 -12.663 3.689 1.00 87.62 81 ASP A N 1
ATOM 641 C CA . ASP A 1 81 ? -14.730 -13.991 3.793 1.00 87.62 81 ASP A CA 1
ATOM 642 C C . ASP A 1 81 ? -13.280 -13.972 3.301 1.00 87.62 81 ASP A C 1
ATOM 644 O O . ASP A 1 81 ? -12.397 -14.535 3.947 1.00 87.62 81 ASP A O 1
ATOM 648 N N . ASP A 1 82 ? -13.006 -13.250 2.213 1.00 89.75 82 ASP A N 1
ATOM 649 C CA . ASP A 1 82 ? -11.661 -13.151 1.646 1.00 89.75 82 ASP A CA 1
ATOM 650 C C . ASP A 1 82 ? -10.693 -12.393 2.570 1.00 89.75 82 ASP A C 1
ATOM 652 O O . ASP A 1 82 ? -9.555 -12.815 2.778 1.00 89.75 82 ASP A O 1
ATOM 656 N N . LEU A 1 83 ? -11.171 -11.334 3.233 1.00 90.00 83 LEU A N 1
ATOM 657 C CA . LEU A 1 83 ? -10.439 -10.636 4.290 1.00 90.00 83 LEU A CA 1
ATOM 658 C C . LEU A 1 83 ? -10.100 -11.574 5.457 1.00 90.00 83 LEU A C 1
ATOM 660 O O . LEU A 1 83 ? -8.970 -11.563 5.950 1.00 90.00 83 LEU A O 1
ATOM 664 N N . ILE A 1 84 ? -11.062 -12.385 5.908 1.00 87.12 84 ILE A N 1
ATOM 665 C CA . ILE A 1 84 ? -10.843 -13.347 6.995 1.00 87.12 84 ILE A CA 1
ATOM 666 C C . ILE A 1 84 ? -9.770 -14.360 6.587 1.00 87.12 84 ILE A C 1
ATOM 668 O O . ILE A 1 84 ? -8.819 -14.562 7.347 1.00 87.12 84 ILE A O 1
ATOM 672 N N . PHE A 1 85 ? -9.879 -14.952 5.394 1.00 85.62 85 PHE A N 1
ATOM 673 C CA . PHE A 1 85 ? -8.878 -15.893 4.889 1.00 85.62 85 PHE A CA 1
ATOM 674 C C . PHE A 1 85 ? -7.494 -15.249 4.785 1.00 85.62 85 PHE A C 1
ATOM 676 O O . PHE A 1 85 ? -6.534 -15.808 5.316 1.00 85.62 85 PHE A O 1
ATOM 683 N N . MET A 1 86 ? -7.392 -14.047 4.214 1.00 89.00 86 MET A N 1
ATOM 684 C CA . MET A 1 86 ? -6.127 -13.316 4.100 1.00 89.00 86 MET A CA 1
ATOM 685 C C . MET A 1 86 ? -5.484 -13.058 5.473 1.00 89.00 86 MET A C 1
A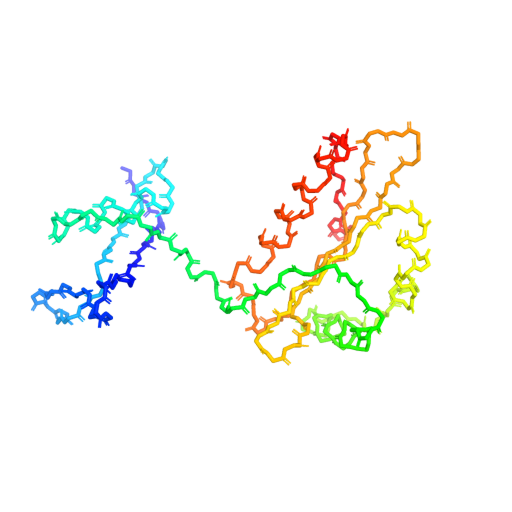TOM 687 O O . MET A 1 86 ? -4.290 -13.307 5.657 1.00 89.00 86 MET A O 1
ATOM 691 N N . ILE A 1 87 ? -6.260 -12.628 6.476 1.00 85.12 87 ILE A N 1
ATOM 692 C CA . ILE A 1 87 ? -5.743 -12.378 7.833 1.00 85.12 87 ILE A CA 1
ATOM 693 C C . ILE A 1 87 ? -5.286 -13.678 8.503 1.00 85.12 87 ILE A C 1
ATOM 695 O O . ILE A 1 87 ? -4.253 -13.685 9.180 1.00 85.12 87 ILE A O 1
ATOM 699 N N . LEU A 1 88 ? -6.036 -14.771 8.344 1.00 82.19 88 LEU A N 1
ATOM 700 C CA . LEU A 1 88 ? -5.659 -16.077 8.887 1.00 82.19 88 LEU A CA 1
ATOM 701 C C . LEU A 1 88 ? -4.362 -16.586 8.248 1.00 82.19 88 LEU A C 1
ATOM 703 O O . LEU A 1 88 ? -3.455 -17.003 8.970 1.00 82.19 88 LEU A O 1
ATOM 707 N N . GLU A 1 89 ? -4.234 -16.480 6.925 1.00 82.00 89 GLU A N 1
ATOM 708 C CA . GLU A 1 89 ? -3.003 -16.805 6.197 1.00 82.00 89 GLU A CA 1
ATOM 709 C C . GLU A 1 89 ? -1.821 -15.959 6.686 1.00 82.00 89 GLU A C 1
ATOM 711 O O . GLU A 1 89 ? -0.761 -16.499 7.012 1.00 82.00 89 GLU A O 1
ATOM 716 N N . ALA A 1 90 ? -2.008 -14.642 6.820 1.00 76.50 90 ALA A N 1
ATOM 717 C CA . ALA A 1 90 ? -0.972 -13.736 7.303 1.00 76.50 90 ALA A CA 1
ATOM 718 C C . ALA A 1 90 ? -0.536 -14.056 8.746 1.00 76.50 90 ALA A C 1
ATOM 720 O O . ALA A 1 90 ? 0.654 -13.982 9.058 1.00 76.50 90 ALA A O 1
ATOM 721 N N . LYS A 1 91 ? -1.467 -14.440 9.632 1.00 74.75 91 LYS A N 1
ATOM 722 C CA . LYS A 1 91 ? -1.158 -14.840 11.018 1.00 74.75 91 LYS A CA 1
ATOM 723 C C . LYS A 1 91 ? -0.441 -16.186 11.097 1.00 74.75 91 LYS A C 1
ATOM 725 O O . LYS A 1 91 ? 0.521 -16.297 11.860 1.00 74.75 91 LYS A O 1
ATOM 730 N N . ASN A 1 92 ? -0.860 -17.162 10.292 1.00 74.31 92 ASN A N 1
ATOM 731 C CA . ASN A 1 92 ? -0.201 -18.465 10.198 1.00 74.31 92 ASN A CA 1
ATOM 732 C C . ASN A 1 92 ? 1.241 -18.323 9.695 1.00 74.31 92 ASN A C 1
ATOM 734 O O . ASN A 1 92 ? 2.149 -18.916 10.273 1.00 74.31 92 ASN A O 1
ATOM 738 N N . ALA A 1 93 ? 1.478 -17.469 8.692 1.00 70.38 93 ALA A N 1
ATOM 739 C CA . ALA A 1 93 ? 2.825 -17.168 8.201 1.00 70.38 93 ALA A CA 1
ATOM 740 C C . ALA A 1 93 ? 3.733 -16.516 9.266 1.00 70.38 93 ALA A C 1
ATOM 742 O O . ALA A 1 93 ? 4.954 -16.595 9.170 1.00 70.38 93 ALA A O 1
ATOM 743 N N . LEU A 1 94 ? 3.150 -15.883 10.291 1.00 65.50 94 LEU A N 1
ATOM 744 C CA . LEU A 1 94 ? 3.865 -15.295 11.430 1.00 65.50 94 LEU A CA 1
ATOM 745 C C . LEU A 1 94 ? 4.016 -16.261 12.619 1.00 65.50 94 LEU A C 1
ATOM 747 O O . LEU A 1 94 ? 4.471 -15.837 13.681 1.00 65.50 94 LEU A O 1
ATOM 751 N N . GLY A 1 95 ? 3.600 -17.526 12.484 1.00 64.12 95 GLY A N 1
ATOM 752 C CA . GLY A 1 95 ? 3.667 -18.524 13.557 1.00 64.12 95 GLY A CA 1
ATOM 753 C C . GLY A 1 95 ? 2.774 -18.210 14.765 1.00 64.12 95 GLY A C 1
ATOM 754 O O . GLY A 1 95 ? 3.009 -18.730 15.854 1.00 64.12 95 GLY A O 1
ATOM 755 N N . ARG A 1 96 ? 1.768 -17.337 14.610 1.00 63.34 96 ARG A N 1
ATOM 756 C CA . ARG A 1 96 ? 0.830 -16.973 15.684 1.00 63.34 96 ARG A CA 1
ATOM 757 C C . ARG A 1 96 ? -0.398 -17.877 15.635 1.00 63.34 96 ARG A C 1
ATOM 759 O O . ARG A 1 96 ? -0.890 -18.182 14.553 1.00 63.34 96 ARG A O 1
ATOM 766 N N . VAL A 1 97 ? -0.935 -18.248 16.803 1.00 59.19 97 VAL A N 1
ATOM 767 C CA . VAL A 1 97 ? -2.196 -19.005 16.885 1.00 59.19 97 VAL A CA 1
ATOM 768 C C . VAL A 1 97 ? -3.298 -18.208 16.165 1.00 59.19 97 VAL A C 1
ATOM 770 O O . VAL A 1 97 ? -3.461 -17.015 16.460 1.00 59.19 97 VAL A O 1
ATOM 773 N N . PRO A 1 98 ? -4.043 -18.815 15.223 1.00 55.41 98 PRO A N 1
ATOM 774 C CA . PRO A 1 98 ? -5.089 -18.133 14.474 1.00 55.41 98 PRO A CA 1
ATOM 775 C C . PRO A 1 98 ? -6.278 -17.815 15.389 1.00 55.41 98 PRO A C 1
ATOM 777 O O . PRO A 1 98 ? -7.237 -18.567 15.499 1.00 55.41 98 PRO A O 1
ATOM 780 N N . GLY A 1 99 ? -6.206 -16.680 16.079 1.00 57.88 99 GLY A N 1
ATOM 781 C CA . GLY A 1 99 ? -7.356 -16.039 16.707 1.00 57.88 99 GLY A CA 1
ATOM 782 C C . GLY A 1 99 ? -7.847 -14.916 15.807 1.00 57.88 99 GLY A C 1
ATOM 783 O O . GLY A 1 99 ? -7.057 -14.046 15.435 1.00 57.88 99 GLY A O 1
ATOM 784 N N . LEU A 1 100 ? -9.124 -14.906 15.440 1.00 62.91 100 LEU A N 1
ATOM 785 C CA . LEU A 1 100 ? -9.738 -13.740 14.810 1.00 62.91 100 LEU A CA 1
ATOM 786 C C . LEU A 1 100 ? -10.271 -12.828 15.917 1.00 62.91 100 LEU A C 1
ATOM 788 O O . LEU A 1 100 ? -10.880 -13.298 16.874 1.00 62.91 100 LEU A O 1
ATOM 792 N N . ASN A 1 101 ? -10.025 -11.527 15.809 1.00 69.88 101 ASN A N 1
ATOM 793 C CA . ASN A 1 101 ? -10.592 -10.589 16.769 1.00 69.88 101 ASN A CA 1
ATOM 794 C C . ASN A 1 101 ? -12.051 -10.309 16.369 1.00 69.88 101 ASN A C 1
ATOM 796 O O . ASN A 1 101 ? -12.353 -10.207 15.181 1.00 69.88 101 ASN A O 1
ATOM 800 N N . ASN A 1 102 ? -12.949 -10.174 17.352 1.00 68.06 102 ASN A N 1
ATOM 801 C CA . ASN A 1 102 ? -14.392 -10.017 17.110 1.00 68.06 102 ASN A CA 1
ATOM 802 C C . ASN A 1 102 ? -14.749 -8.791 16.254 1.00 68.06 102 ASN A C 1
ATOM 804 O O . ASN A 1 102 ? -15.791 -8.779 15.609 1.00 68.06 102 ASN A O 1
ATOM 808 N N . ASP A 1 103 ? -13.885 -7.776 16.213 1.00 66.25 103 ASP A N 1
ATOM 809 C CA . ASP A 1 103 ? -14.076 -6.583 15.388 1.00 66.25 103 ASP A CA 1
ATOM 810 C C . ASP A 1 103 ? -14.018 -6.864 13.881 1.00 66.25 103 ASP A C 1
ATOM 812 O O . ASP A 1 103 ? -14.640 -6.156 13.096 1.00 66.25 103 ASP A O 1
ATOM 816 N N . LEU A 1 104 ? -13.301 -7.915 13.481 1.00 70.25 104 LEU A N 1
ATOM 817 C CA . LEU A 1 104 ? -13.180 -8.348 12.088 1.00 70.25 104 LEU A CA 1
ATOM 818 C C . LEU A 1 104 ? -14.372 -9.190 11.622 1.00 70.25 104 LEU A C 1
ATOM 820 O O . LEU A 1 104 ? -14.531 -9.417 10.426 1.00 70.25 104 LEU A O 1
ATOM 824 N N . LEU A 1 105 ? -15.209 -9.659 12.554 1.00 71.25 105 LEU A N 1
ATOM 825 C CA . LEU A 1 105 ? -16.417 -10.409 12.220 1.00 71.25 105 LEU A CA 1
ATOM 826 C C . LEU A 1 105 ? -17.522 -9.499 11.683 1.00 71.25 105 LEU A C 1
ATOM 828 O O . LEU A 1 105 ? -18.374 -9.988 10.948 1.00 71.25 105 LEU A O 1
ATOM 832 N N . ASP A 1 106 ? -17.509 -8.211 12.026 1.00 78.06 106 ASP A N 1
ATOM 833 C CA . ASP A 1 106 ? -18.510 -7.235 11.589 1.00 78.06 106 ASP A CA 1
ATOM 834 C C . ASP A 1 106 ? -17.857 -5.860 11.380 1.00 78.06 106 ASP A C 1
ATOM 836 O O . ASP A 1 106 ? -17.926 -4.964 12.224 1.00 78.06 106 ASP A O 1
ATOM 840 N N . ILE A 1 107 ? -17.132 -5.714 10.268 1.00 80.06 107 ILE A N 1
ATOM 841 C CA . ILE A 1 107 ? -16.395 -4.481 9.955 1.00 80.06 107 ILE A CA 1
ATOM 842 C C . ILE A 1 107 ? -17.349 -3.292 9.834 1.00 80.06 107 ILE A C 1
ATOM 844 O O . ILE A 1 107 ? -17.058 -2.204 10.328 1.00 80.06 107 ILE A O 1
ATOM 84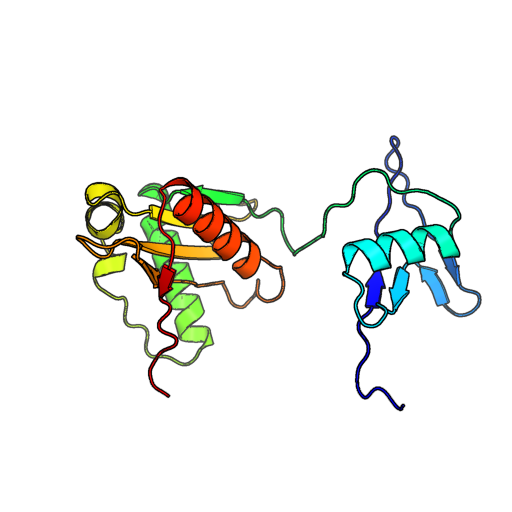8 N N . LYS A 1 108 ? -18.509 -3.494 9.211 1.00 79.25 108 LYS A N 1
ATOM 849 C CA . LYS A 1 108 ? -19.479 -2.428 8.980 1.00 79.25 108 LYS A CA 1
ATOM 850 C C . LYS A 1 108 ? -19.946 -1.805 10.294 1.00 79.25 108 LYS A C 1
ATOM 852 O O . LYS A 1 108 ? -19.831 -0.592 10.462 1.00 79.25 108 LYS A O 1
ATOM 857 N N . LYS A 1 109 ? -20.355 -2.636 11.254 1.00 80.50 109 LYS A N 1
ATOM 858 C CA . LYS A 1 109 ? -20.786 -2.182 12.580 1.00 80.50 109 LYS A CA 1
ATOM 859 C C . LYS A 1 109 ? -19.661 -1.557 13.402 1.00 80.50 109 LYS A C 1
ATOM 861 O O . LYS A 1 109 ? -19.871 -0.582 14.114 1.00 80.50 109 LYS A O 1
ATOM 866 N N . ASN A 1 110 ? -18.460 -2.132 13.347 1.00 79.56 110 ASN A N 1
ATOM 867 C CA . ASN A 1 110 ? -17.362 -1.688 14.210 1.00 79.56 110 ASN A CA 1
ATOM 868 C C . ASN A 1 110 ? -16.640 -0.437 13.693 1.00 79.56 110 ASN A C 1
ATOM 870 O O . ASN A 1 110 ? -16.017 0.258 14.494 1.00 79.56 110 ASN A O 1
ATOM 874 N N . TYR A 1 111 ? -16.715 -0.160 12.389 1.00 80.69 111 TYR A N 1
ATOM 875 C CA . TYR A 1 111 ? -15.997 0.940 11.745 1.00 80.69 111 TYR A CA 1
ATOM 876 C C . TYR A 1 111 ? -16.947 1.915 11.063 1.00 80.69 111 TYR A C 1
ATOM 878 O O . TYR A 1 111 ? -17.066 3.067 11.472 1.00 80.69 111 TYR A O 1
ATOM 886 N N . MET A 1 112 ? -17.654 1.442 10.041 1.00 80.00 112 MET A N 1
ATOM 887 C CA . MET A 1 112 ? -18.382 2.321 9.128 1.00 80.00 112 MET A CA 1
ATOM 888 C C . MET A 1 112 ? -19.546 3.043 9.803 1.00 80.00 112 MET A C 1
ATOM 890 O O . MET A 1 112 ? -19.751 4.230 9.563 1.00 80.00 112 MET A O 1
ATOM 894 N N . GLU A 1 113 ? -20.277 2.360 10.685 1.00 81.88 113 GLU A N 1
ATOM 895 C CA . GLU A 1 113 ? -21.391 2.964 11.429 1.00 81.88 113 GLU A CA 1
ATOM 896 C C . GLU A 1 113 ? -20.938 4.057 12.413 1.00 81.88 113 GLU A C 1
ATOM 898 O O . GLU A 1 113 ? -21.722 4.947 12.733 1.00 81.88 113 GLU A O 1
ATOM 903 N N . ASN A 1 114 ? -19.666 4.048 12.827 1.00 77.44 114 ASN A N 1
ATOM 904 C CA . ASN A 1 114 ? -19.080 5.054 13.719 1.00 77.44 114 ASN A CA 1
ATOM 905 C C . ASN A 1 114 ? -18.371 6.194 12.961 1.00 77.44 114 ASN A C 1
ATOM 907 O O . ASN A 1 114 ? -17.765 7.064 13.583 1.00 77.44 114 ASN A O 1
ATOM 911 N N . GLY A 1 115 ? -18.431 6.206 11.622 1.00 79.25 115 GLY A N 1
ATOM 912 C CA . GLY A 1 115 ? -17.722 7.186 10.790 1.00 79.25 115 GLY A CA 1
ATOM 913 C C . GLY A 1 115 ? -16.225 6.902 10.618 1.00 79.25 115 GLY A C 1
ATOM 914 O O . GLY A 1 115 ? -15.480 7.765 10.147 1.00 79.25 115 GLY A O 1
ATOM 915 N N . ASP A 1 116 ? -15.782 5.700 10.982 1.00 88.56 116 ASP A N 1
ATOM 916 C CA . ASP A 1 116 ? -14.432 5.217 10.728 1.00 88.56 116 ASP A CA 1
ATOM 917 C C . ASP A 1 116 ? -14.351 4.470 9.390 1.00 88.56 116 ASP A C 1
ATOM 919 O O . ASP A 1 116 ? -15.363 4.050 8.826 1.00 88.56 116 ASP A O 1
ATOM 923 N N . MET A 1 117 ? -13.134 4.269 8.877 1.00 89.06 117 MET A N 1
ATOM 924 C CA . MET A 1 117 ? -12.925 3.576 7.603 1.00 89.06 117 MET A CA 1
ATOM 925 C C . MET A 1 117 ? -12.037 2.350 7.734 1.00 89.06 117 MET A C 1
ATOM 927 O O . MET A 1 117 ? -11.132 2.253 8.570 1.00 89.06 117 MET A O 1
ATOM 931 N N . PHE A 1 118 ? -12.294 1.427 6.815 1.00 92.31 118 PHE A N 1
ATOM 932 C CA . PHE A 1 118 ? -11.517 0.226 6.601 1.00 92.31 118 PHE A CA 1
ATOM 933 C C . PHE A 1 118 ? -11.270 0.081 5.101 1.00 92.31 118 PHE A C 1
ATOM 935 O O . PHE A 1 118 ? -12.215 0.142 4.313 1.00 92.31 118 PHE A O 1
ATOM 942 N N . TRP A 1 119 ? -10.012 -0.097 4.712 1.00 94.81 119 TRP A N 1
ATOM 943 C CA . TRP A 1 119 ? -9.594 -0.263 3.326 1.00 94.81 119 TRP A CA 1
ATOM 944 C C . TRP A 1 119 ? -8.994 -1.638 3.091 1.00 94.81 119 TRP A C 1
ATOM 946 O O . TRP A 1 119 ? -8.376 -2.238 3.977 1.00 94.81 119 TRP A O 1
ATOM 956 N N . LEU A 1 120 ? -9.160 -2.100 1.860 1.00 94.50 120 LEU A N 1
ATOM 957 C CA . LEU A 1 120 ? -8.627 -3.347 1.345 1.00 94.50 120 LEU A CA 1
ATOM 958 C C . LEU A 1 120 ? -7.710 -3.051 0.166 1.00 94.50 120 LEU A C 1
ATOM 960 O O . LEU A 1 120 ? -8.010 -2.190 -0.658 1.00 94.50 120 LEU A O 1
ATOM 964 N N . ALA A 1 121 ? -6.615 -3.793 0.085 1.00 92.94 121 ALA A N 1
ATOM 965 C CA . ALA A 1 121 ? -5.829 -3.927 -1.128 1.00 92.94 121 ALA A CA 1
ATOM 966 C C . ALA A 1 121 ? -6.336 -5.167 -1.864 1.00 92.94 121 ALA A C 1
ATOM 968 O O . ALA A 1 121 ? -6.301 -6.262 -1.291 1.00 92.94 121 ALA A O 1
ATOM 969 N N . VAL A 1 122 ? -6.811 -4.989 -3.096 1.00 91.25 122 VAL A N 1
ATOM 970 C CA . VAL A 1 122 ? -7.281 -6.078 -3.958 1.00 91.25 122 VAL A CA 1
ATOM 971 C C . VAL A 1 122 ? -6.403 -6.216 -5.194 1.00 91.25 122 VAL A C 1
ATOM 973 O O . VAL A 1 122 ? -5.974 -5.211 -5.765 1.00 91.25 122 VAL A O 1
ATOM 976 N N . ASP A 1 123 ? -6.120 -7.455 -5.581 1.00 87.56 123 ASP A N 1
ATOM 977 C CA . ASP A 1 123 ? -5.373 -7.771 -6.797 1.00 87.56 123 ASP A CA 1
ATOM 978 C C . ASP A 1 123 ? -6.259 -7.717 -8.059 1.00 87.56 123 ASP A C 1
ATOM 980 O O . ASP A 1 123 ? -7.452 -7.399 -8.024 1.00 87.56 123 ASP A O 1
ATOM 984 N N . GLU A 1 124 ? -5.666 -8.039 -9.207 1.00 83.38 124 GLU A N 1
ATOM 985 C CA . GLU A 1 124 ? -6.348 -8.087 -10.505 1.00 83.38 124 GLU A CA 1
ATOM 986 C C . GLU A 1 124 ? -7.460 -9.147 -10.603 1.00 83.38 124 GLU A C 1
ATOM 988 O O . GLU A 1 124 ? -8.340 -9.029 -11.457 1.00 83.38 124 GLU A O 1
ATOM 993 N N . ASN A 1 125 ? -7.460 -10.141 -9.711 1.00 86.19 125 ASN A N 1
ATOM 994 C CA . ASN A 1 125 ? -8.451 -11.215 -9.638 1.00 86.19 125 ASN A CA 1
ATOM 995 C C . ASN A 1 125 ? -9.562 -10.920 -8.615 1.00 86.19 125 ASN A C 1
ATOM 997 O O . ASN A 1 125 ? -10.319 -11.826 -8.260 1.00 86.19 125 ASN A O 1
ATOM 1001 N N . ASP A 1 126 ? -9.662 -9.672 -8.141 1.00 87.25 126 ASP A N 1
ATOM 1002 C CA . ASP A 1 126 ? -10.609 -9.237 -7.106 1.00 87.25 126 ASP A CA 1
ATOM 1003 C C . ASP A 1 126 ? -10.391 -9.955 -5.759 1.00 87.25 126 ASP A C 1
ATOM 1005 O O . ASP A 1 126 ? -11.336 -10.146 -4.990 1.00 87.25 126 ASP A O 1
ATOM 1009 N N . ARG A 1 127 ? -9.145 -10.373 -5.469 1.00 90.12 127 ARG A N 1
ATOM 1010 C CA . ARG A 1 127 ? -8.772 -11.028 -4.208 1.00 90.12 127 ARG A CA 1
ATOM 1011 C C . ARG A 1 127 ? -8.116 -10.064 -3.238 1.00 90.12 127 ARG A C 1
ATOM 1013 O O . ARG A 1 127 ? -7.255 -9.271 -3.609 1.00 90.12 127 ARG A O 1
ATOM 1020 N N . VAL A 1 128 ? -8.477 -10.175 -1.965 1.00 92.50 128 VAL A N 1
ATOM 1021 C CA . VAL A 1 128 ? -7.906 -9.375 -0.881 1.00 92.50 128 VAL A CA 1
ATOM 1022 C C . VAL A 1 128 ? -6.486 -9.852 -0.576 1.00 92.50 128 VAL A C 1
ATOM 1024 O O . VAL A 1 128 ? -6.262 -10.977 -0.129 1.00 92.50 128 VAL A O 1
ATOM 1027 N N . ILE A 1 129 ? -5.522 -8.956 -0.756 1.00 91.81 129 ILE A N 1
ATOM 1028 C CA . ILE A 1 129 ? -4.094 -9.197 -0.494 1.00 91.81 129 ILE A CA 1
ATOM 1029 C C . ILE A 1 129 ? -3.545 -8.326 0.643 1.00 91.81 129 ILE A C 1
ATOM 1031 O O . ILE A 1 129 ? -2.429 -8.547 1.122 1.00 91.81 129 ILE A O 1
ATOM 1035 N N . GLY A 1 130 ? -4.334 -7.365 1.127 1.00 92.06 130 GLY A N 1
ATOM 1036 C CA . GLY A 1 130 ? -3.994 -6.566 2.296 1.00 92.06 130 GLY A CA 1
ATOM 1037 C C . GLY A 1 130 ? -5.175 -5.782 2.857 1.00 92.06 130 GLY A C 1
ATOM 1038 O O . GLY A 1 130 ? -6.231 -5.677 2.235 1.00 92.06 130 GLY A O 1
ATOM 1039 N N . SER A 1 131 ? -4.999 -5.239 4.057 1.00 93.44 131 SER A N 1
ATOM 1040 C CA . SER A 1 131 ? -6.014 -4.442 4.745 1.00 93.44 131 SER A CA 1
ATOM 1041 C C . SER A 1 131 ? -5.392 -3.377 5.632 1.00 93.44 131 SER A C 1
ATOM 1043 O O . SER A 1 131 ? -4.285 -3.566 6.135 1.00 93.44 131 SER A O 1
ATOM 1045 N N . VAL A 1 132 ? -6.132 -2.304 5.902 1.00 93.00 132 VAL A N 1
ATOM 1046 C CA . VAL A 1 132 ? -5.850 -1.357 6.988 1.00 93.00 132 VAL A CA 1
ATOM 1047 C C . VAL A 1 132 ? -7.157 -0.731 7.463 1.00 93.00 132 VAL A C 1
ATOM 1049 O O . VAL A 1 132 ? -8.044 -0.454 6.662 1.00 93.00 132 VAL A O 1
ATOM 1052 N N . GLY A 1 133 ? -7.288 -0.485 8.762 1.00 91.25 133 GLY A N 1
ATOM 1053 C CA . GLY A 1 133 ? -8.419 0.267 9.301 1.00 91.25 133 GLY A CA 1
ATOM 1054 C C . GLY A 1 133 ? -7.958 1.282 10.329 1.00 91.25 133 GLY A C 1
ATOM 1055 O O . GLY A 1 133 ? -6.942 1.065 10.998 1.00 91.25 133 GLY A O 1
ATOM 1056 N N . TYR A 1 134 ? -8.717 2.362 10.478 1.00 91.56 134 TYR A N 1
ATOM 1057 C CA . TYR A 1 134 ? -8.528 3.296 11.582 1.00 91.56 134 TYR A CA 1
ATOM 1058 C C . TYR A 1 134 ? -9.757 3.328 12.487 1.00 91.56 134 TYR A C 1
ATOM 1060 O O . TYR A 1 134 ? -10.837 2.924 12.070 1.00 91.56 134 TYR A O 1
ATOM 1068 N N . ARG A 1 135 ? -9.585 3.801 13.722 1.00 89.38 135 ARG A N 1
ATOM 1069 C CA . ARG A 1 135 ? -10.682 4.219 14.597 1.00 89.38 135 ARG A CA 1
ATOM 1070 C C . ARG A 1 135 ? -10.440 5.593 15.168 1.00 89.38 135 ARG A C 1
ATOM 1072 O O . ARG A 1 135 ? -9.328 5.879 15.613 1.00 89.38 135 ARG A O 1
ATOM 1079 N N . SER A 1 136 ? -11.464 6.421 15.192 1.00 88.75 136 SER A N 1
ATOM 1080 C CA . SER A 1 136 ? -11.411 7.724 15.837 1.00 88.75 136 SER A CA 1
ATOM 1081 C C . SER A 1 136 ? -11.353 7.580 17.354 1.00 88.75 136 SER A C 1
ATOM 1083 O O . SER A 1 136 ? -11.924 6.659 17.934 1.00 88.75 136 SER A O 1
ATOM 1085 N N . ILE A 1 137 ? -10.641 8.497 18.006 1.00 87.44 137 ILE A N 1
ATOM 1086 C CA . ILE A 1 137 ? -10.728 8.673 19.454 1.00 87.44 137 ILE A CA 1
ATOM 1087 C C . ILE A 1 137 ? -11.736 9.796 19.713 1.00 87.44 137 ILE A C 1
ATOM 1089 O O . ILE A 1 137 ? -11.582 10.914 19.212 1.00 87.44 137 ILE A O 1
ATOM 1093 N N . ASP A 1 138 ? -12.795 9.476 20.455 1.00 85.31 138 ASP A N 1
ATOM 1094 C CA . ASP A 1 138 ? -13.894 10.404 20.711 1.00 85.31 138 ASP A CA 1
ATOM 1095 C C . ASP A 1 138 ? -13.416 11.655 21.450 1.00 85.31 138 ASP A C 1
ATOM 1097 O O . ASP A 1 138 ? -12.652 11.588 22.415 1.00 85.31 138 ASP A O 1
ATOM 1101 N N . GLY A 1 139 ? -13.880 12.817 20.988 1.00 84.31 139 GLY A N 1
ATOM 1102 C CA . GLY A 1 139 ? -13.531 14.107 21.581 1.00 84.31 139 GLY A CA 1
ATOM 1103 C C . GLY A 1 139 ? -12.098 14.582 21.310 1.00 84.31 139 GLY A C 1
ATOM 1104 O O . GLY A 1 139 ? -11.702 15.600 21.876 1.00 84.31 139 GLY A O 1
ATOM 1105 N N . THR A 1 140 ? -11.327 13.901 20.452 1.00 89.56 140 THR A N 1
ATOM 1106 C CA . THR A 1 140 ? -9.955 14.307 20.096 1.00 89.56 140 THR A CA 1
ATOM 1107 C C . THR A 1 140 ? -9.738 14.396 18.580 1.00 89.56 140 THR A C 1
ATOM 1109 O O . THR A 1 140 ? -10.559 13.957 17.764 1.00 89.56 140 THR A O 1
ATOM 1112 N N . ASP A 1 141 ? -8.604 14.971 18.177 1.00 88.69 141 ASP A N 1
ATOM 1113 C CA . ASP A 1 141 ? -8.109 14.976 16.795 1.00 88.69 141 ASP A CA 1
ATOM 1114 C C . ASP A 1 141 ? -7.195 13.773 16.492 1.00 88.69 141 ASP A C 1
ATOM 1116 O O . ASP A 1 141 ? -6.440 13.779 15.517 1.00 88.69 141 ASP A O 1
ATOM 1120 N N . GLU A 1 142 ? -7.295 12.716 17.298 1.00 91.38 142 GLU A N 1
ATOM 1121 C CA . GLU A 1 142 ? -6.462 11.525 17.202 1.00 91.38 142 GLU A CA 1
ATOM 1122 C C . GLU A 1 142 ? -7.234 10.319 16.645 1.00 91.38 142 GLU A C 1
ATOM 1124 O O . GLU A 1 142 ? -8.462 10.210 16.770 1.00 91.38 142 GLU A O 1
ATOM 1129 N N . VAL A 1 143 ? -6.492 9.382 16.052 1.00 91.81 143 VAL A N 1
ATOM 1130 C CA . VAL A 1 143 ? -7.007 8.095 15.570 1.00 91.81 143 VAL A CA 1
ATOM 1131 C C . VAL A 1 143 ? -6.068 6.948 15.938 1.00 91.81 143 VAL A C 1
ATOM 1133 O O . VAL A 1 143 ? -4.855 7.128 16.028 1.00 91.81 143 VAL A O 1
ATOM 1136 N N . TRP A 1 144 ? -6.615 5.747 16.100 1.00 90.19 144 TRP A N 1
ATOM 1137 C CA . TRP A 1 144 ? -5.869 4.492 16.152 1.00 90.19 144 TRP A CA 1
ATOM 1138 C C . TRP A 1 144 ? -5.823 3.858 14.771 1.00 90.19 144 TRP A C 1
ATOM 1140 O O . TRP A 1 144 ? -6.868 3.514 14.234 1.00 90.19 144 TRP A O 1
ATOM 1150 N N . LEU A 1 145 ? -4.633 3.637 14.219 1.00 89.06 145 LEU A N 1
ATOM 1151 C CA . LEU A 1 145 ? -4.449 2.840 13.010 1.00 89.06 145 LEU A CA 1
ATOM 1152 C C . LEU A 1 145 ? -4.026 1.424 13.391 1.00 89.06 145 LEU A C 1
ATOM 1154 O O . LEU A 1 145 ? -3.130 1.201 14.210 1.00 89.06 145 LEU A O 1
ATOM 1158 N N . HIS A 1 146 ? -4.712 0.445 12.822 1.00 88.00 146 HIS A N 1
ATOM 1159 C CA . HIS A 1 146 ? -4.551 -0.957 13.184 1.00 88.00 146 HIS A CA 1
ATOM 1160 C C . HIS A 1 146 ? -4.915 -1.859 12.000 1.00 88.00 146 HIS A C 1
ATOM 1162 O O . HIS A 1 146 ? -5.374 -1.394 10.957 1.00 88.00 146 HIS A O 1
ATOM 1168 N N . ARG A 1 147 ? -4.817 -3.179 12.196 1.00 85.75 147 ARG A N 1
ATOM 1169 C CA . ARG A 1 147 ? -5.199 -4.180 11.180 1.00 85.75 147 ARG A CA 1
ATOM 1170 C C . ARG A 1 147 ? -4.467 -3.996 9.849 1.00 85.75 147 ARG A C 1
ATOM 1172 O O . ARG A 1 147 ? -4.989 -4.396 8.814 1.00 85.75 147 ARG A O 1
ATOM 1179 N N . LEU A 1 148 ? -3.263 -3.422 9.902 1.00 88.31 148 LEU A N 1
ATOM 1180 C CA . LEU A 1 148 ? -2.359 -3.377 8.767 1.00 88.31 148 LEU A CA 1
ATOM 1181 C C . LEU A 1 148 ? -1.818 -4.789 8.532 1.00 88.31 148 LEU A C 1
ATOM 1183 O O . LEU A 1 148 ? -0.923 -5.248 9.244 1.00 88.31 148 LEU A O 1
ATOM 1187 N N . PHE A 1 149 ? -2.411 -5.489 7.572 1.00 87.44 149 PHE A N 1
ATOM 1188 C CA . PHE A 1 149 ? -2.011 -6.832 7.165 1.00 87.44 149 PHE A CA 1
ATOM 1189 C C . PHE A 1 149 ? -1.716 -6.835 5.670 1.00 87.44 149 PHE A C 1
ATOM 1191 O O . PHE A 1 149 ? -2.415 -6.187 4.897 1.00 87.44 149 PHE A O 1
ATOM 1198 N N . VAL A 1 150 ? -0.679 -7.572 5.277 1.00 86.62 150 VAL A N 1
ATOM 1199 C CA . VAL A 1 150 ? -0.324 -7.832 3.878 1.00 86.62 150 VAL A CA 1
ATOM 1200 C C . VAL A 1 150 ? 0.034 -9.307 3.771 1.00 86.62 150 VAL A C 1
ATOM 1202 O O . VAL A 1 150 ? 0.778 -9.830 4.616 1.00 86.62 150 VAL A O 1
ATOM 1205 N N . LYS A 1 151 ? -0.509 -9.979 2.757 1.00 83.56 151 LYS A N 1
ATOM 1206 C CA . LYS A 1 151 ? -0.266 -11.398 2.498 1.00 83.56 151 LYS A CA 1
ATOM 1207 C C . LYS A 1 151 ? 1.233 -11.650 2.293 1.00 83.56 151 LYS A C 1
ATOM 1209 O O . LYS A 1 151 ? 1.928 -10.854 1.669 1.00 83.56 151 LYS A O 1
ATOM 1214 N N . TYR A 1 152 ? 1.757 -12.744 2.854 1.00 71.88 152 TYR A N 1
ATOM 1215 C CA . TYR A 1 152 ? 3.208 -12.986 2.910 1.00 71.88 152 TYR A CA 1
ATOM 1216 C C . TYR A 1 152 ? 3.868 -13.057 1.526 1.00 71.88 152 TYR A C 1
ATOM 1218 O O . TYR A 1 152 ? 4.945 -12.499 1.340 1.00 71.88 152 TYR A O 1
ATOM 1226 N N . ASN A 1 153 ? 3.209 -13.709 0.567 1.00 71.75 153 ASN A N 1
ATOM 1227 C CA . ASN A 1 153 ? 3.683 -13.865 -0.809 1.00 71.75 153 ASN A CA 1
ATOM 1228 C C . ASN A 1 153 ? 3.629 -12.569 -1.637 1.00 71.75 153 ASN A C 1
ATOM 1230 O O . ASN A 1 153 ? 4.158 -12.575 -2.736 1.00 71.75 153 ASN A O 1
ATOM 1234 N N . HIS A 1 154 ? 3.031 -11.499 -1.102 1.00 68.44 154 HIS A N 1
ATOM 1235 C CA . HIS A 1 154 ? 2.983 -10.161 -1.700 1.00 68.44 154 HIS A CA 1
ATOM 1236 C C . HIS A 1 154 ? 3.723 -9.118 -0.840 1.00 68.44 154 HIS A C 1
ATOM 1238 O O . HIS A 1 154 ? 3.490 -7.909 -0.910 1.00 68.44 154 HIS A O 1
ATOM 1244 N N . LYS A 1 155 ? 4.608 -9.567 0.061 1.00 62.94 155 LYS A N 1
ATOM 1245 C CA . LYS A 1 155 ? 5.463 -8.652 0.827 1.00 62.94 155 LYS A CA 1
ATOM 1246 C C . LYS A 1 155 ? 6.565 -8.090 -0.063 1.00 62.94 155 LYS A C 1
ATOM 1248 O O . LYS A 1 155 ? 7.097 -8.793 -0.910 1.00 62.94 155 LYS A O 1
ATOM 1253 N N . HIS A 1 156 ? 6.973 -6.856 0.236 1.00 66.56 156 HIS A N 1
ATOM 1254 C CA . HIS A 1 156 ? 7.964 -6.080 -0.529 1.00 66.56 156 HIS A CA 1
ATOM 1255 C C . HIS A 1 156 ? 7.473 -5.613 -1.910 1.00 66.56 156 HIS A C 1
ATOM 1257 O O . HIS A 1 156 ? 8.261 -5.120 -2.702 1.00 66.56 156 HIS A O 1
ATOM 1263 N N . GLU A 1 157 ? 6.161 -5.681 -2.146 1.00 74.38 157 GLU A N 1
ATOM 1264 C CA . GLU A 1 157 ? 5.482 -5.150 -3.335 1.00 74.38 157 GLU A CA 1
ATOM 1265 C C . GLU A 1 157 ? 4.867 -3.755 -3.086 1.00 74.38 157 GLU A C 1
ATOM 1267 O O . GLU A 1 157 ? 3.952 -3.331 -3.772 1.00 74.38 157 GLU A O 1
ATOM 1272 N N . GLY A 1 158 ? 5.277 -3.044 -2.030 1.00 79.69 158 GLY A N 1
ATOM 1273 C CA . GLY A 1 158 ? 4.768 -1.695 -1.722 1.00 79.69 158 GLY A CA 1
ATOM 1274 C C . GLY A 1 158 ? 3.303 -1.598 -1.259 1.00 79.69 158 GLY A C 1
ATOM 1275 O O . GLY A 1 158 ? 2.872 -0.533 -0.823 1.00 79.69 158 GLY A O 1
ATOM 1276 N N . ILE A 1 159 ? 2.541 -2.698 -1.233 1.00 86.31 159 ILE A N 1
ATOM 1277 C CA . ILE A 1 159 ? 1.118 -2.734 -0.827 1.00 86.31 159 ILE A CA 1
ATOM 1278 C C . ILE A 1 159 ? 0.874 -2.093 0.543 1.00 86.31 159 ILE A C 1
ATOM 1280 O O . ILE A 1 159 ? -0.057 -1.308 0.720 1.00 86.31 159 ILE A O 1
ATOM 1284 N N . GLY A 1 160 ? 1.722 -2.408 1.526 1.00 84.56 160 GLY A N 1
ATOM 1285 C CA . GLY A 1 160 ? 1.613 -1.831 2.868 1.00 84.56 160 GLY A CA 1
ATOM 1286 C C . GLY A 1 160 ? 1.794 -0.311 2.862 1.00 84.56 160 GLY A C 1
ATOM 1287 O O . GLY A 1 160 ? 1.067 0.396 3.558 1.00 84.56 160 GLY A O 1
ATOM 1288 N N . THR A 1 161 ? 2.713 0.190 2.033 1.00 85.25 161 THR A N 1
ATOM 1289 C CA . THR A 1 161 ? 2.945 1.625 1.833 1.00 85.25 161 THR A CA 1
ATOM 1290 C C . THR A 1 161 ? 1.728 2.286 1.198 1.00 85.25 161 THR A C 1
ATOM 1292 O O . THR A 1 161 ? 1.304 3.342 1.663 1.00 85.25 161 THR A O 1
ATOM 1295 N N . GLN A 1 162 ? 1.135 1.664 0.176 1.00 87.75 162 GLN A N 1
ATOM 1296 C CA . GLN A 1 162 ? -0.064 2.185 -0.484 1.00 87.75 162 GLN A CA 1
ATOM 1297 C C . GLN A 1 162 ? -1.253 2.257 0.484 1.00 87.75 162 GLN A C 1
ATOM 1299 O O . GLN A 1 162 ? -1.858 3.318 0.622 1.00 87.75 162 GLN A O 1
ATOM 1304 N N . LEU A 1 163 ? -1.520 1.179 1.233 1.00 90.06 163 LEU A N 1
ATOM 1305 C CA . LEU A 1 163 ? -2.562 1.148 2.268 1.00 90.06 163 LEU A CA 1
ATOM 1306 C C . LEU A 1 163 ? -2.363 2.253 3.311 1.00 90.06 163 LEU A C 1
ATOM 1308 O O . LEU A 1 163 ? -3.310 2.968 3.647 1.00 90.06 163 LEU A O 1
ATOM 1312 N N . LEU A 1 164 ? -1.134 2.411 3.811 1.00 88.69 164 LEU A N 1
ATOM 1313 C CA . LEU A 1 164 ? -0.824 3.422 4.817 1.00 88.69 164 LEU A CA 1
ATOM 1314 C C . LEU A 1 164 ? -1.029 4.839 4.268 1.00 88.69 164 LEU A C 1
ATOM 1316 O O . LEU A 1 164 ? -1.712 5.635 4.906 1.00 88.69 164 LEU A O 1
ATOM 1320 N N . ARG A 1 165 ? -0.520 5.133 3.065 1.00 89.56 165 ARG A N 1
ATOM 1321 C CA . ARG A 1 165 ? -0.689 6.441 2.412 1.00 89.56 165 ARG A CA 1
ATOM 1322 C C . ARG A 1 165 ? -2.159 6.777 2.170 1.00 89.56 165 ARG A C 1
ATOM 1324 O O . ARG A 1 165 ? -2.559 7.914 2.409 1.00 89.56 165 ARG A O 1
ATOM 1331 N N . THR A 1 166 ? -2.970 5.810 1.729 1.00 90.12 166 THR A N 1
ATOM 1332 C CA . THR A 1 166 ? -4.417 6.009 1.556 1.00 90.12 166 THR A CA 1
ATOM 1333 C C . THR A 1 166 ? -5.084 6.371 2.879 1.00 90.12 166 THR A C 1
ATOM 1335 O O . THR A 1 166 ? -5.842 7.342 2.935 1.00 90.12 166 THR A O 1
ATOM 1338 N N . ALA A 1 167 ? -4.772 5.638 3.951 1.00 90.69 167 ALA A N 1
ATOM 1339 C CA . ALA A 1 167 ? -5.316 5.925 5.271 1.00 90.69 167 ALA A CA 1
ATOM 1340 C C . ALA A 1 167 ? -4.876 7.310 5.773 1.00 90.69 167 ALA A C 1
ATOM 1342 O O . ALA A 1 167 ? -5.716 8.106 6.183 1.00 90.69 167 ALA A O 1
ATOM 1343 N N . GLU A 1 168 ? -3.584 7.632 5.695 1.00 89.69 168 GLU A N 1
ATOM 1344 C CA . GLU A 1 168 ? -3.023 8.920 6.120 1.00 89.69 168 GLU A CA 1
ATOM 1345 C C . GLU A 1 168 ? -3.640 10.106 5.372 1.00 89.69 168 GLU A C 1
ATOM 1347 O O . GLU A 1 168 ? -4.027 11.096 5.999 1.00 89.69 168 GLU A O 1
ATOM 1352 N N . ALA A 1 169 ? -3.771 10.004 4.046 1.00 88.81 169 ALA A N 1
ATOM 1353 C CA . ALA A 1 169 ? -4.376 11.045 3.223 1.00 88.81 169 ALA A CA 1
ATOM 1354 C C . ALA A 1 169 ? -5.833 11.307 3.630 1.00 88.81 169 ALA A C 1
ATOM 1356 O O . ALA A 1 169 ? -6.222 12.464 3.810 1.00 88.81 169 ALA A O 1
ATOM 1357 N N . TYR A 1 170 ? -6.613 10.243 3.846 1.00 90.25 170 TYR A N 1
ATOM 1358 C CA . TYR A 1 170 ? -7.999 10.359 4.294 1.00 90.25 170 TYR A CA 1
ATOM 1359 C C . TYR A 1 170 ? -8.103 10.939 5.712 1.00 90.25 170 TYR A C 1
ATOM 1361 O O . TYR A 1 170 ? -8.856 11.882 5.942 1.00 90.25 170 TYR A O 1
ATOM 1369 N N . ILE A 1 171 ? -7.310 10.428 6.660 1.00 90.44 171 ILE A N 1
ATOM 1370 C CA . ILE A 1 171 ? -7.271 10.893 8.057 1.00 90.44 171 ILE A CA 1
ATOM 1371 C C . ILE A 1 171 ? -6.935 12.393 8.116 1.00 90.44 171 ILE A C 1
ATOM 1373 O O . ILE A 1 171 ? -7.568 13.155 8.852 1.00 90.44 171 ILE A O 1
ATOM 1377 N N . LYS A 1 172 ? -5.985 12.843 7.291 1.00 89.06 172 LYS A N 1
ATOM 1378 C CA . LYS A 1 172 ? -5.632 14.261 7.165 1.00 89.06 172 LYS A CA 1
ATOM 1379 C C . LYS A 1 172 ? -6.780 15.089 6.582 1.00 89.06 172 LYS A C 1
ATOM 1381 O O . LYS A 1 172 ? -7.023 16.197 7.057 1.00 89.06 172 LYS A O 1
ATOM 1386 N N . GLN A 1 173 ? -7.494 14.564 5.586 1.00 90.31 173 GLN A N 1
ATOM 1387 C CA . GLN A 1 173 ? -8.640 15.235 4.965 1.00 90.31 173 GLN A CA 1
ATOM 1388 C C . GLN A 1 173 ? -9.787 15.466 5.958 1.00 90.31 173 GLN A C 1
ATOM 1390 O O . GLN A 1 173 ? -10.405 16.528 5.931 1.00 90.31 173 GLN A O 1
ATOM 1395 N N . ILE A 1 174 ? -10.041 14.519 6.865 1.00 89.31 174 ILE A N 1
ATOM 1396 C CA . ILE A 1 174 ? -11.064 14.655 7.916 1.00 89.31 174 ILE A CA 1
ATOM 1397 C C . ILE A 1 174 ? -10.588 15.477 9.132 1.00 89.31 174 ILE A C 1
ATOM 1399 O O . ILE A 1 174 ? -11.287 15.555 10.141 1.00 89.31 174 ILE A O 1
ATOM 1403 N N . GLY A 1 175 ? -9.407 16.101 9.056 1.00 88.00 175 GLY A N 1
ATOM 1404 C CA . GLY A 1 175 ? -8.908 17.053 10.055 1.00 88.00 175 GLY A CA 1
ATOM 1405 C C . GLY A 1 175 ? -8.259 16.432 11.296 1.00 88.00 175 GLY A C 1
ATOM 1406 O O . GLY A 1 175 ? -7.991 17.149 12.263 1.00 88.00 175 GLY A O 1
ATOM 1407 N N . LYS A 1 176 ? -7.984 15.125 11.289 1.00 89.88 176 LYS A N 1
ATOM 1408 C CA . LYS A 1 176 ? -7.264 14.444 12.373 1.00 89.88 176 LYS A CA 1
ATOM 1409 C C . LYS A 1 176 ? -5.758 14.702 12.239 1.00 89.88 176 LYS A C 1
ATOM 1411 O O . LYS A 1 176 ? -5.218 14.721 11.132 1.00 89.88 176 LYS A O 1
ATOM 1416 N N . LYS A 1 177 ? -5.071 14.921 13.362 1.00 88.81 177 LYS A N 1
ATOM 1417 C CA . LYS A 1 177 ? -3.660 15.355 13.397 1.00 88.81 177 LYS A CA 1
ATOM 1418 C C . LYS A 1 177 ? -2.688 14.291 13.874 1.00 88.81 177 LYS A C 1
ATOM 1420 O O . LYS A 1 177 ? -1.493 14.409 13.616 1.00 88.81 177 LYS A O 1
ATOM 1425 N N . THR A 1 178 ? -3.159 13.278 14.594 1.00 88.88 178 THR A N 1
ATOM 1426 C CA . THR A 1 178 ? -2.278 12.277 15.203 1.00 88.88 178 THR A CA 1
ATOM 1427 C C . THR A 1 178 ? -2.787 10.872 14.940 1.00 88.88 178 THR A C 1
ATOM 1429 O O . THR A 1 178 ? -3.936 10.547 15.232 1.00 88.88 178 THR A O 1
ATOM 1432 N N . ILE A 1 179 ? -1.898 10.029 14.414 1.00 89.19 179 ILE A N 1
ATOM 1433 C CA . ILE A 1 179 ? -2.142 8.607 14.186 1.00 89.19 179 ILE A CA 1
ATOM 1434 C C . ILE A 1 179 ? -1.359 7.826 15.236 1.00 89.19 179 ILE A C 1
ATOM 1436 O O . ILE A 1 179 ? -0.132 7.891 15.294 1.00 89.19 179 ILE A O 1
ATOM 1440 N N . LYS A 1 180 ? -2.074 7.082 16.074 1.00 88.62 180 LYS A N 1
ATOM 1441 C CA . LYS A 1 180 ? -1.504 6.164 17.056 1.00 88.62 180 LYS A CA 1
ATOM 1442 C C . LYS A 1 180 ? -1.475 4.759 16.468 1.00 88.62 180 LYS A C 1
ATOM 1444 O O . LYS A 1 180 ? -2.480 4.277 15.952 1.00 88.62 180 LYS A O 1
ATOM 1449 N N . ILE A 1 181 ? -0.329 4.092 16.564 1.00 84.62 181 ILE A N 1
ATOM 1450 C CA . ILE A 1 181 ? -0.134 2.720 16.083 1.00 84.62 181 ILE A CA 1
ATOM 1451 C C . ILE A 1 181 ? 0.323 1.871 17.264 1.0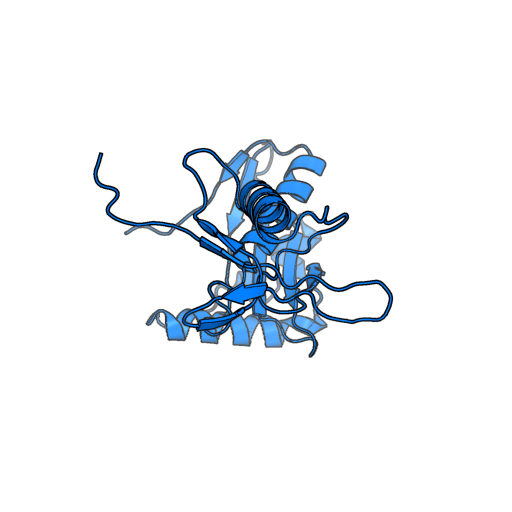0 84.62 181 ILE A C 1
ATOM 1453 O O . ILE A 1 181 ? 1.231 2.258 17.999 1.00 84.62 181 ILE A O 1
ATOM 1457 N N . HIS A 1 182 ? -0.294 0.707 17.452 1.00 72.56 182 HIS A N 1
ATOM 1458 C CA . HIS A 1 182 ? 0.148 -0.262 18.449 1.00 72.56 182 HIS A CA 1
ATOM 1459 C C . HIS A 1 182 ? 0.854 -1.430 17.756 1.00 72.56 182 HIS A C 1
ATOM 1461 O O . HIS A 1 182 ? 0.216 -2.223 17.066 1.00 72.56 182 HIS A O 1
ATOM 1467 N N . LEU A 1 183 ? 2.171 -1.544 17.946 1.00 62.94 183 LEU A N 1
ATOM 1468 C CA . LEU A 1 183 ? 3.001 -2.596 17.337 1.00 62.94 183 LEU A CA 1
ATOM 1469 C C . LEU A 1 183 ? 3.013 -3.911 18.146 1.00 62.94 183 LEU A C 1
ATOM 1471 O O . LEU A 1 183 ? 3.729 -4.848 17.800 1.00 62.94 183 LEU A O 1
ATOM 1475 N N . GLY A 1 184 ? 2.167 -4.005 19.178 1.00 48.19 184 GLY A N 1
ATOM 1476 C CA . GLY A 1 184 ? 2.203 -5.067 20.181 1.00 48.19 184 GLY A CA 1
ATOM 1477 C C . GLY A 1 184 ? 3.231 -4.769 21.271 1.00 48.19 184 GLY A C 1
ATOM 1478 O O . GLY A 1 184 ? 4.184 -4.019 21.063 1.00 48.19 184 GLY A O 1
ATOM 1479 N N . THR A 1 185 ? 3.023 -5.332 22.456 1.00 37.22 185 THR A N 1
ATOM 1480 C CA . THR A 1 185 ? 4.072 -5.438 23.474 1.00 37.22 185 THR A CA 1
ATOM 1481 C C . THR A 1 185 ? 5.078 -6.518 23.048 1.00 37.22 185 THR A C 1
ATOM 1483 O O . THR A 1 185 ? 4.633 -7.543 22.522 1.00 37.22 185 THR A O 1
ATOM 1486 N N . PRO A 1 186 ? 6.397 -6.283 23.213 1.00 38.59 186 PRO A N 1
ATOM 1487 C CA . PRO A 1 186 ? 7.435 -7.269 22.906 1.00 38.59 186 PRO A CA 1
ATOM 1488 C C . PRO A 1 186 ? 7.283 -8.566 23.708 1.00 38.59 186 PRO A C 1
ATOM 1490 O O . PRO A 1 186 ? 6.732 -8.512 24.833 1.00 38.59 186 PRO A O 1
#